Protein AF-0000000081334335 (afdb_homodimer)

Nearest PDB structures (foldseek):
  3uc2-assembly3_C  TM=9.493E-01  e=7.502E-14  Pseudomonas aeruginosa PAO1
  3uc2-assembly4_D  TM=9.494E-01  e=1.137E-12  Pseudomonas aeruginosa PAO1
  5grj-assembly1_A  TM=6.080E-01  e=8.405E-03  Homo sapiens
  1i8l-assembly1_A  TM=4.359E-01  e=8.705E-02  Homo sapiens
  5fuc-assembly2_C  TM=5.417E-01  e=2.824E+00  Homo sapiens

Solvent-accessible surface area (backbone atoms only — not comparable to full-atom values): 15995 Å² total; per-residue (Å²): 136,82,80,76,77,76,75,75,74,74,74,75,72,74,69,77,63,75,66,80,59,75,71,49,58,47,36,52,49,79,55,91,69,33,39,38,39,48,45,64,49,49,30,58,44,42,30,70,68,55,26,57,71,58,69,47,71,68,27,44,44,21,34,31,42,40,38,33,38,26,46,82,80,38,50,48,82,63,51,64,44,37,35,40,26,40,84,87,63,56,70,44,81,38,61,59,34,84,44,78,53,98,45,28,56,37,35,36,23,62,46,82,27,89,46,76,42,58,32,37,39,38,42,35,42,32,44,96,89,42,76,47,72,53,65,49,62,37,63,40,56,37,50,51,135,83,80,76,77,75,76,74,75,76,73,75,72,73,69,75,63,76,64,80,59,76,72,49,58,47,36,53,48,78,56,91,70,33,38,37,39,46,44,66,49,51,29,58,44,41,30,69,68,55,26,59,72,58,68,46,70,68,26,44,43,21,34,31,42,38,38,34,39,27,45,84,81,38,50,50,82,64,51,65,44,39,35,40,26,41,85,84,63,56,70,43,79,38,60,57,34,83,44,77,53,98,46,26,54,36,33,36,21,61,46,81,26,90,47,74,42,57,32,38,39,38,41,36,42,34,46,94,90,41,76,47,71,52,64,48,64,38,63,41,56,39,49,52

Radius of gyration: 23.29 Å; Cα contacts (8 Å, |Δi|>4): 616; chains: 2; bounding box: 90×88×40 Å

Organism: NCBI:txid2813360

Secondary structure (DSSP, 8-state):
------------------------TTSEEEETTEEEEEEEEEGGGS-HHHHHHHT---STTEEEEEEEEEETTEE---EEEEEEEETT--EEEE--EEEEETTEEEEEEEEE-SS-EEEEEEEEEEETTEEEEEEEEEEE----/------------------------TTSEEEETTEEEEEEEEEGGGS-HHHHHHHT---STTEEEEEEEEEETTEE---EEEEEEEETT--EEEE--EEEEETTEEEEEEEEE-SS-EEEEEEEEEEETTEEEEEEEEEEE----

Sequence (288 aa):
MSRLAIFLLTACLGANAMAADTIDANRKKDFGDITVHYNTFTSSFLPPETAQKVGVVRSKEKGLINVTVIKGVTPVAAQVTGTIKDLGGKSEILTFKQIEEKSGISYLAPYSVTQREYKTFTINVETGGKAHGFQFNQELFPANMSRLAIFLLTACLGANAMAADTIDANRKKDFGDITVHYNTFTSSFLPPETAQKVGVVRSKEKGLINVTVIKGVTPVAAQVTGTIKDLGGKSEILTFKQIEEKSGISYLAPYSVTQREYKTFTINVETGGKAHGFQFNQELFPAN

InterPro domains:
  IPR025218 Domain of unknown function DUF4426 [PF14467] (28-142)

Foldseek 3Di:
DPPPPPPPPPPPPPPVPVPQPDPDPQQWDDDVQKIKHKDKDAQLPDDPVVCVQQVHDRFLFKMKMKIWMDGPNATDDKDKWKWKAFPVGDIDTWDWDWDDDPGGIMIMTMDGHPAWGKMKMWMWIDDPRDIDIHMDIDTDGRPD/DPPPPPPPPPPPPPPVPVPQPDPDPQQWDDDVQKIKHKDKDAQLPDDPVVCVQQVHDRFLFKMKMKIWMDGPNATDDKDKWKWKAFPVGDIDTWDWDWDDDPGGIMIMTMDGHPAWGKMKMWMWIDDPNDIDIHMDIDTDGRPD

pLDDT: mean 85.25, std 20.3, range [33.31, 98.94]

Structure (mmCIF, N/CA/C/O backbone):
data_AF-0000000081334335-model_v1
#
loop_
_entity.id
_entity.type
_entity.pdbx_description
1 polymer 'DUF4426 domain-containing protein'
#
loop_
_atom_site.group_PDB
_atom_site.id
_atom_site.type_symbol
_atom_site.label_atom_id
_atom_site.label_alt_id
_atom_site.label_comp_id
_atom_site.label_asym_id
_atom_site.label_entity_id
_atom_site.label_seq_id
_atom_site.pdbx_PDB_ins_code
_atom_site.Cartn_x
_atom_site.Cartn_y
_atom_site.Cartn_z
_atom_site.occupancy
_atom_site.B_iso_or_equiv
_atom_site.auth_seq_id
_atom_site.auth_comp_id
_atom_site.auth_asym_id
_atom_site.auth_atom_id
_atom_site.pdbx_PDB_model_num
ATOM 1 N N . MET A 1 1 ? 14.719 69.375 -9.047 1 39.81 1 MET A N 1
ATOM 2 C CA . MET A 1 1 ? 13.883 68.25 -9.531 1 39.81 1 MET A CA 1
ATOM 3 C C . MET A 1 1 ? 14.391 66.938 -9.016 1 39.81 1 MET A C 1
ATOM 5 O O . MET A 1 1 ? 15.469 66.438 -9.406 1 39.81 1 MET A O 1
ATOM 9 N N . SER A 1 2 ? 14.312 66.688 -7.594 1 46.69 2 SER A N 1
ATOM 10 C CA . SER A 1 2 ? 14.703 65.562 -6.73 1 46.69 2 SER A CA 1
ATOM 11 C C . SER A 1 2 ? 14.055 64.25 -7.176 1 46.69 2 SER A C 1
ATOM 13 O O . SER A 1 2 ? 12.828 64.188 -7.289 1 46.69 2 SER A O 1
ATOM 15 N N . ARG A 1 3 ? 14.688 63.594 -8.18 1 50.22 3 ARG A N 1
ATOM 16 C CA . ARG A 1 3 ? 14.32 62.281 -8.68 1 50.22 3 ARG A CA 1
ATOM 17 C C . ARG A 1 3 ? 14.062 61.312 -7.527 1 50.22 3 ARG A C 1
ATOM 19 O O . ARG A 1 3 ? 14.961 61.031 -6.727 1 50.22 3 ARG A O 1
ATOM 26 N N . LEU A 1 4 ? 12.852 61.312 -6.895 1 49.06 4 LEU A N 1
ATOM 27 C CA . LEU A 1 4 ? 12.32 60.344 -5.934 1 49.06 4 LEU A CA 1
ATOM 28 C C . LEU A 1 4 ? 12.438 58.938 -6.473 1 49.06 4 LEU A C 1
ATOM 30 O O . LEU A 1 4 ? 11.844 58.594 -7.504 1 49.06 4 LEU A O 1
ATOM 34 N N . ALA A 1 5 ? 13.555 58.281 -6.324 1 49.91 5 ALA A N 1
ATOM 35 C CA . ALA A 1 5 ? 13.773 56.875 -6.629 1 49.91 5 ALA A CA 1
ATOM 36 C C . ALA A 1 5 ? 12.766 56 -5.891 1 49.91 5 ALA A C 1
ATOM 38 O O . ALA A 1 5 ? 12.703 56 -4.66 1 49.91 5 ALA A O 1
ATOM 39 N N . ILE A 1 6 ? 11.555 55.812 -6.406 1 45.25 6 ILE A N 1
ATOM 40 C CA . ILE A 1 6 ? 10.562 54.875 -5.93 1 45.25 6 ILE A CA 1
ATOM 41 C C . ILE A 1 6 ? 11.195 53.469 -5.828 1 45.25 6 ILE A C 1
ATOM 43 O O . ILE A 1 6 ? 11.641 52.906 -6.832 1 45.25 6 ILE A O 1
ATOM 47 N N . PHE A 1 7 ? 11.883 53.188 -4.734 1 43.78 7 PHE A N 1
ATOM 48 C CA . PHE A 1 7 ? 12.289 51.844 -4.383 1 43.78 7 PHE A CA 1
ATOM 49 C C . PHE A 1 7 ? 11.094 50.875 -4.406 1 43.78 7 PHE A C 1
ATOM 51 O O . PHE A 1 7 ? 10.195 51 -3.576 1 43.78 7 PHE A O 1
ATOM 58 N N . LEU A 1 8 ? 10.609 50.562 -5.633 1 38.91 8 LEU A N 1
ATOM 59 C CA . LEU A 1 8 ? 9.625 49.469 -5.758 1 38.91 8 LEU A CA 1
ATOM 60 C C . LEU A 1 8 ? 10.078 48.219 -5.008 1 38.91 8 LEU A C 1
ATOM 62 O O . LEU A 1 8 ? 11.07 47.625 -5.375 1 38.91 8 LEU A O 1
ATOM 66 N N . LEU A 1 9 ? 9.961 48.25 -3.656 1 41.81 9 LEU A N 1
ATOM 67 C CA . LEU A 1 9 ? 10.078 47.031 -2.859 1 41.81 9 LEU A CA 1
ATOM 68 C C . LEU A 1 9 ? 9.172 45.938 -3.406 1 41.81 9 LEU A C 1
ATOM 70 O O . LEU A 1 9 ? 7.945 46.031 -3.355 1 41.81 9 LEU A O 1
ATOM 74 N N . THR A 1 10 ? 9.531 45.281 -4.531 1 42.16 10 THR A N 1
ATOM 75 C CA . THR A 1 10 ? 8.875 44.062 -4.977 1 42.16 10 THR A CA 1
ATOM 76 C C . THR A 1 10 ? 8.742 43.062 -3.822 1 42.16 10 THR A C 1
ATOM 78 O O . THR A 1 10 ? 9.742 42.594 -3.293 1 42.16 10 THR A O 1
ATOM 81 N N . ALA A 1 11 ? 7.781 43.219 -2.932 1 38.38 11 ALA A N 1
ATOM 82 C CA . ALA A 1 11 ? 7.375 42.188 -1.976 1 38.38 11 ALA A CA 1
ATOM 83 C C . ALA A 1 11 ? 7.223 40.844 -2.66 1 38.38 11 ALA A C 1
ATOM 85 O O . ALA A 1 11 ? 6.348 40.656 -3.51 1 38.38 11 ALA A O 1
ATOM 86 N N . CYS A 1 12 ? 8.312 40.094 -3.029 1 39.56 12 CYS A N 1
ATOM 87 C CA . CYS A 1 12 ? 8.281 38.656 -3.346 1 39.56 12 CYS A CA 1
ATOM 88 C C . CYS A 1 12 ? 7.316 37.938 -2.428 1 39.56 12 CYS A C 1
ATOM 90 O O . CYS A 1 12 ? 7.594 37.75 -1.24 1 39.56 12 CYS A O 1
ATOM 92 N N . LEU A 1 13 ? 5.973 38.219 -2.469 1 36.53 13 LEU A N 1
ATOM 93 C CA . LEU A 1 13 ? 5.02 37.312 -1.833 1 36.53 13 LEU A CA 1
ATOM 94 C C . LEU A 1 13 ? 5.484 35.844 -1.946 1 36.53 13 LEU A C 1
ATOM 96 O O . LEU A 1 13 ? 5.598 35.312 -3.053 1 36.53 13 LEU A O 1
ATOM 100 N N . GLY A 1 14 ? 6.332 35.406 -1.107 1 34.97 14 GLY A N 1
ATOM 101 C CA . GLY A 1 14 ? 6.648 34 -0.89 1 34.97 14 GLY A CA 1
ATOM 102 C C . GLY A 1 14 ? 5.434 33.094 -0.986 1 34.97 14 GLY A C 1
ATOM 103 O O . GLY A 1 14 ? 4.633 33.031 -0.051 1 34.97 14 GLY A O 1
ATOM 104 N N . ALA A 1 15 ? 4.73 33.031 -2.129 1 37.19 15 ALA A N 1
ATOM 105 C CA . ALA A 1 15 ? 3.814 31.922 -2.266 1 37.19 15 ALA A CA 1
ATOM 106 C C . ALA A 1 15 ? 4.418 30.641 -1.679 1 37.19 15 ALA A C 1
ATOM 108 O O . ALA A 1 15 ? 5.477 30.188 -2.125 1 37.19 15 ALA A O 1
ATOM 109 N N . ASN A 1 16 ? 4.199 30.391 -0.464 1 33.31 16 ASN A N 1
ATOM 110 C CA . ASN A 1 16 ? 4.547 29.094 0.123 1 33.31 16 ASN A CA 1
ATOM 111 C C . ASN A 1 16 ? 4.289 27.953 -0.85 1 33.31 16 ASN A C 1
ATOM 113 O O . ASN A 1 16 ? 3.139 27.625 -1.139 1 33.31 16 ASN A O 1
ATOM 117 N N . ALA A 1 17 ? 4.918 27.953 -2.006 1 37.09 17 ALA A N 1
ATOM 118 C CA . ALA A 1 17 ? 4.934 26.719 -2.799 1 37.09 17 ALA A CA 1
ATOM 119 C C . ALA A 1 17 ? 4.895 25.484 -1.903 1 37.09 17 ALA A C 1
ATOM 121 O O . ALA A 1 17 ? 5.758 25.312 -1.041 1 37.09 17 ALA A O 1
ATOM 122 N N . MET A 1 18 ? 3.762 25.016 -1.521 1 36.47 18 MET A N 1
ATOM 123 C CA . MET A 1 18 ? 3.822 23.688 -0.915 1 36.47 18 MET A CA 1
ATOM 124 C C . MET A 1 18 ? 4.984 22.875 -1.487 1 36.47 18 MET A C 1
ATOM 126 O O . MET A 1 18 ? 5.039 22.625 -2.693 1 36.47 18 MET A O 1
ATOM 130 N N . ALA A 1 19 ? 6.172 23.125 -1.153 1 38.03 19 ALA A N 1
ATOM 131 C CA . ALA A 1 19 ? 7.32 22.312 -1.518 1 38.03 19 ALA A CA 1
ATOM 132 C C . ALA A 1 19 ? 6.898 20.859 -1.788 1 38.03 19 ALA A C 1
ATOM 134 O O . ALA A 1 19 ? 6.023 20.328 -1.104 1 38.03 19 ALA A O 1
ATOM 135 N N . ALA A 1 20 ? 6.82 20.422 -2.957 1 41.69 20 ALA A N 1
ATOM 136 C CA . ALA A 1 20 ? 6.688 18.984 -3.219 1 41.69 20 ALA A CA 1
ATOM 137 C C .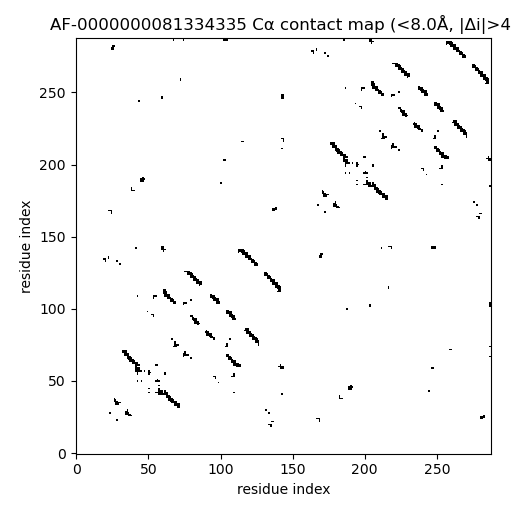 ALA A 1 20 ? 7.535 18.172 -2.246 1 41.69 20 ALA A C 1
ATOM 139 O O . ALA A 1 20 ? 8.758 18.312 -2.213 1 41.69 20 ALA A O 1
ATOM 140 N N . ASP A 1 21 ? 7.09 17.859 -1.069 1 48.16 21 ASP A N 1
ATOM 141 C CA . ASP A 1 21 ? 7.824 17.094 -0.058 1 48.16 21 ASP A CA 1
ATOM 142 C C . ASP A 1 21 ? 8.523 15.891 -0.675 1 48.16 21 ASP A C 1
ATOM 144 O O . ASP A 1 21 ? 8.062 15.336 -1.673 1 48.16 21 ASP A O 1
ATOM 148 N N . THR A 1 22 ? 9.766 15.844 -0.51 1 49.28 22 THR A N 1
ATOM 149 C CA . THR A 1 22 ? 10.531 14.648 -0.839 1 49.28 22 THR A CA 1
ATOM 150 C C . THR A 1 22 ? 9.711 13.391 -0.553 1 49.28 22 THR A C 1
ATOM 152 O O . THR A 1 22 ? 8.938 13.352 0.409 1 49.28 22 THR A O 1
ATOM 155 N N . ILE A 1 23 ? 9.32 12.727 -1.526 1 54.25 23 ILE A N 1
ATOM 156 C CA . ILE A 1 23 ? 8.547 11.5 -1.375 1 54.25 23 ILE A CA 1
ATOM 157 C C . ILE A 1 23 ? 9.141 10.656 -0.245 1 54.25 23 ILE A C 1
ATOM 159 O O . ILE A 1 23 ? 10.344 10.383 -0.23 1 54.25 23 ILE A O 1
ATOM 163 N N . ASP A 1 24 ? 8.438 10.547 0.891 1 68.31 24 ASP A N 1
ATOM 164 C CA . ASP A 1 24 ? 8.82 9.602 1.932 1 68.31 24 ASP A CA 1
ATOM 165 C C . ASP A 1 24 ? 8.656 8.164 1.452 1 68.31 24 ASP A C 1
ATOM 167 O O . ASP A 1 24 ? 7.547 7.734 1.125 1 68.31 24 ASP A O 1
ATOM 171 N N . ALA A 1 25 ? 9.641 7.516 1.317 1 75.69 25 ALA A N 1
ATOM 172 C CA . ALA A 1 25 ? 9.648 6.137 0.838 1 75.69 25 ALA A CA 1
ATOM 173 C C . ALA A 1 25 ? 8.859 5.227 1.773 1 75.69 25 ALA A C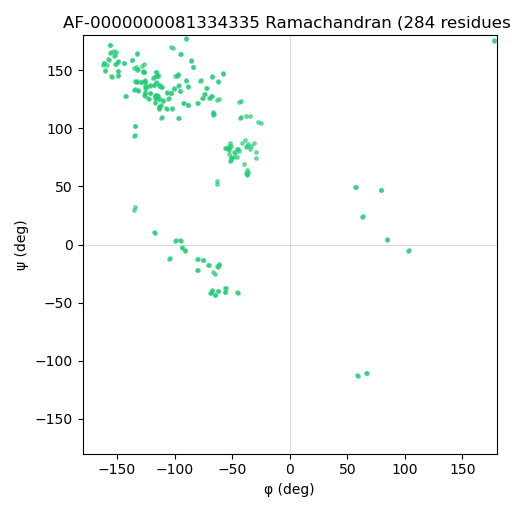 1
ATOM 175 O O . ALA A 1 25 ? 8.391 4.164 1.364 1 75.69 25 ALA A O 1
ATOM 176 N N . ASN A 1 26 ? 8.648 5.77 2.945 1 85.5 26 ASN A N 1
ATOM 177 C CA . ASN A 1 26 ? 7.973 4.938 3.939 1 85.5 26 ASN A CA 1
ATOM 178 C C . ASN A 1 26 ? 6.469 5.195 3.959 1 85.5 26 ASN A C 1
ATOM 180 O O . ASN A 1 26 ? 5.758 4.68 4.824 1 85.5 26 ASN A O 1
ATOM 184 N N . ARG A 1 27 ? 5.961 5.973 3.146 1 89.88 27 ARG A N 1
ATOM 185 C CA . ARG A 1 27 ? 4.539 6.25 2.994 1 89.88 27 ARG A CA 1
ATOM 186 C C . ARG A 1 27 ? 3.934 6.742 4.305 1 89.88 27 ARG A C 1
ATOM 188 O O . ARG A 1 27 ? 2.887 6.254 4.734 1 89.88 27 ARG A O 1
ATOM 195 N N . LYS A 1 28 ? 4.613 7.691 4.836 1 92.31 28 LYS A N 1
ATOM 196 C CA . LYS A 1 28 ? 4.133 8.367 6.039 1 92.31 28 LYS A CA 1
ATOM 197 C C . LYS A 1 28 ? 4.477 9.852 6.016 1 92.31 28 LYS A C 1
ATOM 199 O O . LYS A 1 28 ? 5.375 10.273 5.289 1 92.31 28 LYS A O 1
ATOM 204 N N . LYS A 1 29 ? 3.701 10.57 6.746 1 94.44 29 LYS A N 1
ATOM 205 C CA . LYS A 1 29 ? 3.963 11.977 7.016 1 94.44 29 LYS A CA 1
ATOM 206 C C . LYS A 1 29 ? 3.842 12.281 8.508 1 94.44 29 LYS A C 1
ATOM 208 O O . LYS A 1 29 ? 2.873 11.875 9.156 1 94.44 29 LYS A O 1
ATOM 213 N N . ASP A 1 30 ? 4.848 12.992 9.016 1 94.69 30 ASP A N 1
ATOM 214 C CA . ASP A 1 30 ? 4.832 13.398 10.422 1 94.69 30 ASP A CA 1
ATOM 215 C C . ASP A 1 30 ? 4.395 14.852 10.57 1 94.69 30 ASP A C 1
ATOM 217 O O . ASP A 1 30 ? 4.898 15.734 9.875 1 94.69 30 ASP A O 1
ATOM 221 N N . PHE A 1 31 ? 3.508 15.055 11.492 1 96.75 31 PHE A N 1
ATOM 222 C CA . PHE A 1 31 ? 3 16.375 11.859 1 96.75 31 PHE A CA 1
ATOM 223 C C . PHE A 1 31 ? 2.963 16.531 13.375 1 96.75 31 PHE A C 1
ATOM 225 O O . PHE A 1 31 ? 1.95 16.234 14.008 1 96.75 31 PHE A O 1
ATOM 232 N N . GLY A 1 32 ? 4.062 17.125 13.898 1 95.38 32 GLY A N 1
ATOM 233 C CA . GLY A 1 32 ? 4.094 17.203 15.352 1 95.38 32 GLY A CA 1
ATOM 234 C C . GLY A 1 32 ? 4.008 15.836 16.016 1 95.38 32 GLY A C 1
ATOM 235 O O . GLY A 1 32 ? 4.859 14.977 15.805 1 95.38 32 GLY A O 1
ATOM 236 N N . ASP A 1 33 ? 2.859 15.602 16.719 1 95.88 33 ASP A N 1
ATOM 237 C CA . ASP A 1 33 ? 2.748 14.375 17.5 1 95.88 33 ASP A CA 1
ATOM 238 C C . ASP A 1 33 ? 1.947 13.312 16.75 1 95.88 33 ASP A C 1
ATOM 240 O O . ASP A 1 33 ? 1.67 12.242 17.297 1 95.88 33 ASP A O 1
ATOM 244 N N . ILE A 1 34 ? 1.542 13.609 15.516 1 96.31 34 ILE A N 1
ATOM 245 C CA . ILE A 1 34 ? 0.8 12.594 14.781 1 96.31 34 ILE A CA 1
ATOM 246 C C . ILE A 1 34 ? 1.615 12.125 13.578 1 96.31 34 ILE A C 1
ATOM 248 O O . ILE A 1 34 ? 2.383 12.898 13.008 1 96.31 34 ILE A O 1
ATOM 252 N N . THR A 1 35 ? 1.475 10.914 13.32 1 95.25 35 THR A N 1
ATOM 253 C CA . THR A 1 35 ? 1.982 10.32 12.094 1 95.25 35 THR A CA 1
ATOM 254 C C . THR A 1 35 ? 0.834 9.828 11.211 1 95.25 35 THR A C 1
ATOM 256 O O . THR A 1 35 ? -0.067 9.141 11.688 1 95.25 35 THR A O 1
ATOM 259 N N . VAL A 1 36 ? 0.821 10.234 9.93 1 96.44 36 VAL A N 1
ATOM 260 C CA . VAL A 1 36 ? -0.166 9.781 8.961 1 96.44 36 VAL A CA 1
ATOM 261 C C . VAL A 1 36 ? 0.451 8.719 8.055 1 96.44 36 VAL A C 1
ATOM 263 O O . VAL A 1 36 ? 1.424 8.984 7.344 1 96.44 36 VAL A O 1
ATOM 266 N N . HIS A 1 37 ? -0.044 7.559 8.094 1 94.12 37 HIS A N 1
ATOM 267 C CA . HIS A 1 37 ? 0.342 6.484 7.188 1 94.12 37 HIS A CA 1
ATOM 268 C C . HIS A 1 37 ? -0.653 6.352 6.039 1 94.12 37 HIS A C 1
ATOM 270 O O . HIS A 1 37 ? -1.86 6.504 6.238 1 94.12 37 HIS A O 1
ATOM 276 N N . TYR A 1 38 ? -0.101 6 4.875 1 95 38 TYR A N 1
ATOM 277 C CA . TYR A 1 38 ? -0.979 5.852 3.717 1 95 38 TYR A CA 1
ATOM 278 C C . TYR A 1 38 ? -0.442 4.793 2.758 1 95 38 TYR A C 1
ATOM 280 O O . TYR A 1 38 ? 0.766 4.555 2.701 1 95 38 TYR A O 1
ATOM 288 N N . ASN A 1 39 ? -1.302 4.184 2.125 1 92.94 39 ASN A N 1
ATOM 289 C CA . ASN A 1 39 ? -0.951 3.213 1.096 1 92.94 39 ASN A CA 1
ATOM 290 C C . ASN A 1 39 ? -2.092 3.012 0.102 1 92.94 39 ASN A C 1
ATOM 292 O O . ASN A 1 39 ? -3.219 3.439 0.35 1 92.94 39 ASN A O 1
ATOM 296 N N . THR A 1 40 ? -1.721 2.531 -1.029 1 94.25 40 THR A N 1
ATOM 297 C CA . THR A 1 40 ? -2.744 2.188 -2.012 1 94.25 40 THR A CA 1
ATOM 298 C C . THR A 1 40 ? -2.738 0.688 -2.297 1 94.25 40 THR A C 1
ATOM 300 O O . THR A 1 40 ? -1.688 0.044 -2.238 1 94.25 40 THR A O 1
ATOM 303 N N . PHE A 1 41 ? -3.961 0.185 -2.604 1 91.94 41 PHE A N 1
ATOM 304 C CA . PHE A 1 41 ? -4.125 -1.196 -3.041 1 91.94 41 PHE A CA 1
ATOM 305 C C . PHE A 1 41 ? -5.398 -1.358 -3.859 1 91.94 41 PHE A C 1
ATOM 307 O O . PHE A 1 41 ? -6.172 -0.41 -4.008 1 91.94 41 PHE A O 1
ATOM 314 N N . THR A 1 42 ? -5.562 -2.521 -4.441 1 91 42 THR A N 1
ATOM 315 C CA . THR A 1 42 ? -6.742 -2.76 -5.266 1 91 42 THR A CA 1
ATOM 316 C C . THR A 1 42 ? -7.926 -3.191 -4.402 1 91 42 THR A C 1
ATOM 318 O O . THR A 1 42 ? -7.75 -3.879 -3.395 1 91 42 THR A O 1
ATOM 321 N N . SER A 1 43 ? -9.125 -2.912 -4.887 1 94.31 43 SER A N 1
ATOM 322 C CA . SER A 1 43 ? -10.32 -3.184 -4.102 1 94.31 43 SER A CA 1
ATOM 323 C C . SER A 1 43 ? -10.641 -4.676 -4.078 1 94.31 43 SER A C 1
ATOM 325 O O . SER A 1 43 ? -11.43 -5.133 -3.246 1 94.31 43 SER A O 1
ATOM 327 N N . SER A 1 44 ? -10 -5.387 -4.93 1 91 44 SER A N 1
ATOM 328 C CA . SER A 1 44 ? -10.227 -6.828 -4.965 1 91 44 SER A CA 1
ATOM 329 C C . SER A 1 44 ? -9.797 -7.484 -3.654 1 91 44 SER A C 1
ATOM 331 O O . SER A 1 44 ? -10.25 -8.586 -3.33 1 91 44 SER A O 1
ATOM 333 N N . PHE A 1 45 ? -8.992 -6.816 -2.887 1 90.5 45 PHE A N 1
ATOM 334 C CA . PHE A 1 45 ? -8.484 -7.371 -1.636 1 90.5 45 PHE A CA 1
ATOM 335 C C . PHE A 1 45 ? -9.406 -7.016 -0.474 1 90.5 45 PHE A C 1
ATOM 337 O O . PHE A 1 45 ? -9.234 -7.52 0.638 1 90.5 45 PHE A O 1
ATOM 344 N N . LEU A 1 46 ? -10.398 -6.234 -0.696 1 93.81 46 LEU A N 1
ATOM 345 C CA . LEU A 1 46 ? -11.289 -5.859 0.395 1 93.81 46 LEU A CA 1
ATOM 346 C C . LEU A 1 46 ? -12.266 -6.988 0.708 1 93.81 46 LEU A C 1
ATOM 348 O O . LEU A 1 46 ? -12.781 -7.641 -0.204 1 93.81 46 LEU A O 1
ATOM 352 N N . PRO A 1 47 ? -12.5 -7.145 1.991 1 93.12 47 PRO A N 1
ATOM 353 C CA . PRO A 1 47 ? -13.68 -7.965 2.285 1 93.12 47 PRO A CA 1
ATOM 354 C C . PRO A 1 47 ? -14.961 -7.41 1.659 1 93.12 47 PRO A C 1
ATOM 356 O O . PRO A 1 47 ? -15.141 -6.191 1.591 1 93.12 47 PRO A O 1
ATOM 359 N N . PRO A 1 48 ? -15.883 -8.297 1.27 1 93.94 48 PRO A N 1
ATOM 360 C CA . PRO A 1 48 ? -17.109 -7.836 0.635 1 93.94 48 PRO A CA 1
ATOM 361 C C . PRO A 1 48 ? -17.875 -6.824 1.492 1 93.94 48 PRO A C 1
ATOM 363 O O . PRO A 1 48 ? -18.391 -5.836 0.971 1 93.94 48 PRO A O 1
ATOM 366 N N . GLU A 1 49 ? -17.875 -7.012 2.715 1 94.38 49 GLU A N 1
ATOM 367 C CA . GLU A 1 49 ? -18.594 -6.113 3.609 1 94.38 49 GLU A CA 1
ATOM 368 C C . GLU A 1 49 ? -17.938 -4.727 3.633 1 94.38 49 GLU A C 1
ATOM 370 O O . GLU A 1 49 ? -18.641 -3.713 3.629 1 94.38 49 GLU A O 1
ATOM 375 N N . THR A 1 50 ? -16.688 -4.723 3.619 1 95 50 THR A N 1
ATOM 376 C CA . THR A 1 50 ? -15.977 -3.447 3.611 1 95 50 THR A CA 1
ATOM 377 C C . THR A 1 50 ? -16.172 -2.73 2.277 1 95 50 THR A C 1
ATOM 379 O O . THR A 1 50 ? -16.359 -1.511 2.244 1 95 50 THR A O 1
ATOM 382 N N . ALA A 1 51 ? -16.109 -3.496 1.167 1 96.88 51 ALA A N 1
ATOM 383 C CA . ALA A 1 51 ? -16.359 -2.92 -0.151 1 96.88 51 ALA A CA 1
ATOM 384 C C . ALA A 1 51 ? -17.734 -2.256 -0.203 1 96.88 51 ALA A C 1
ATOM 386 O O . ALA A 1 51 ? -17.891 -1.161 -0.753 1 96.88 51 ALA A O 1
ATOM 387 N N . GLN A 1 52 ? -18.641 -2.896 0.385 1 97.25 52 GLN A N 1
ATOM 388 C CA . GLN A 1 52 ? -20 -2.346 0.434 1 97.25 52 GLN A CA 1
ATOM 389 C C . GLN A 1 52 ? -20.031 -1.054 1.246 1 97.25 52 GLN A C 1
ATOM 391 O O . GLN A 1 52 ? -20.641 -0.065 0.824 1 97.25 52 GLN A O 1
ATOM 396 N N . LYS A 1 53 ? -19.375 -1.071 2.336 1 96.69 53 LYS A N 1
ATOM 397 C CA . LYS A 1 53 ? -19.359 0.11 3.195 1 96.69 53 LYS A CA 1
ATOM 398 C C . LYS A 1 53 ? -18.719 1.294 2.48 1 96.69 53 LYS A C 1
ATOM 400 O O . LYS A 1 53 ? -19.188 2.428 2.6 1 96.69 53 LYS A O 1
ATOM 405 N N . VAL A 1 54 ? -17.703 1.046 1.767 1 97.81 54 VAL A N 1
ATOM 406 C CA . VAL A 1 54 ? -16.922 2.078 1.092 1 97.81 54 VAL A CA 1
ATOM 407 C C . VAL A 1 54 ? -17.625 2.506 -0.191 1 97.81 54 VAL A C 1
ATOM 409 O O . VAL A 1 54 ? -17.391 3.602 -0.704 1 97.81 54 VAL A O 1
ATOM 412 N N . GLY A 1 55 ? -18.484 1.656 -0.701 1 97.81 55 GLY A N 1
ATOM 413 C CA . GLY A 1 55 ? -19.203 1.929 -1.942 1 97.81 55 GLY A CA 1
ATOM 414 C C . GLY A 1 55 ? -18.359 1.684 -3.178 1 97.81 55 GLY A C 1
ATOM 415 O O . GLY A 1 55 ? -18.328 2.504 -4.098 1 97.81 55 GLY A O 1
ATOM 416 N N . VAL A 1 56 ? -17.734 0.567 -3.152 1 97.94 56 VAL A N 1
ATOM 417 C CA . VAL A 1 56 ? -16.875 0.26 -4.289 1 97.94 56 VAL A CA 1
ATOM 418 C C . VAL A 1 56 ? -17.109 -1.177 -4.746 1 97.94 56 VAL A C 1
ATOM 420 O O . VAL A 1 56 ? -17.359 -2.066 -3.926 1 97.94 56 VAL A O 1
ATOM 423 N N . VAL A 1 57 ? -17.094 -1.314 -6.051 1 96.06 57 VAL A N 1
ATOM 424 C CA . VAL A 1 57 ? -17.062 -2.664 -6.605 1 96.06 57 VAL A CA 1
ATOM 425 C C . VAL A 1 57 ? -15.664 -3.254 -6.438 1 96.06 57 VAL A C 1
ATOM 427 O O . VAL A 1 57 ? -14.664 -2.582 -6.703 1 96.06 57 VAL A O 1
ATOM 430 N N . ARG A 1 58 ? -15.617 -4.492 -5.875 1 93.75 58 ARG A N 1
ATOM 431 C CA . ARG A 1 58 ? -14.336 -5.191 -5.797 1 93.75 58 ARG A CA 1
ATOM 432 C C . ARG A 1 58 ? -13.82 -5.551 -7.184 1 93.75 58 ARG A C 1
ATOM 434 O O . ARG A 1 58 ? -14.453 -6.324 -7.906 1 93.75 58 ARG A O 1
ATOM 441 N N . SER A 1 59 ? -12.727 -4.879 -7.543 1 92.25 59 SER A N 1
ATOM 442 C CA . SER A 1 59 ? -12.211 -5.043 -8.898 1 92.25 59 SER A CA 1
ATOM 443 C C . SER A 1 59 ? -10.75 -4.602 -9 1 92.25 59 SER A C 1
ATOM 445 O O . SER A 1 59 ? -10.305 -3.742 -8.234 1 92.25 59 SER A O 1
ATOM 447 N N . LYS A 1 60 ? -10.016 -5.109 -9.984 1 88.56 60 LYS A N 1
ATOM 448 C CA . LYS A 1 60 ? -8.641 -4.711 -10.258 1 88.56 60 LYS A CA 1
ATOM 449 C C . LYS A 1 60 ? -8.578 -3.299 -10.828 1 88.56 60 LYS A C 1
ATOM 451 O O . LYS A 1 60 ? -7.508 -2.684 -10.867 1 88.56 60 LYS A O 1
ATOM 456 N N . GLU A 1 61 ? -9.734 -2.828 -11.312 1 92.94 61 GLU A N 1
ATOM 457 C CA . GLU A 1 61 ? -9.766 -1.513 -11.945 1 92.94 61 GLU A CA 1
ATOM 458 C C . GLU A 1 61 ? -10.148 -0.426 -10.945 1 92.94 61 GLU A C 1
ATOM 460 O O . GLU A 1 61 ? -10.297 0.74 -11.312 1 92.94 61 GLU A O 1
ATOM 465 N N . LYS A 1 62 ? -10.414 -0.889 -9.773 1 95.12 62 LYS A N 1
ATOM 466 C CA . LYS A 1 62 ? -10.734 0.036 -8.688 1 95.12 62 LYS A CA 1
ATOM 467 C C . LYS A 1 62 ? -9.656 0.01 -7.605 1 95.12 62 LYS A C 1
ATOM 469 O O . LYS A 1 62 ? -9.438 -1.021 -6.965 1 95.12 62 LYS A O 1
ATOM 474 N N . GLY A 1 63 ? -9.047 1.146 -7.473 1 95.19 63 GLY A N 1
ATOM 475 C CA . GLY A 1 63 ? -8.07 1.302 -6.406 1 95.19 63 GLY A CA 1
ATOM 476 C C . GLY A 1 63 ? -8.656 1.909 -5.148 1 95.19 63 GLY A C 1
ATOM 477 O O . GLY A 1 63 ? -9.758 2.455 -5.168 1 95.19 63 GLY A O 1
ATOM 478 N N . LEU A 1 64 ? -7.934 1.771 -4.086 1 96.75 64 LEU A N 1
ATOM 479 C CA . LEU A 1 64 ? -8.219 2.385 -2.793 1 96.75 64 LEU A CA 1
ATOM 480 C C . LEU A 1 64 ? -6.988 3.109 -2.252 1 96.75 64 LEU A C 1
ATOM 482 O O . LEU A 1 64 ? -5.863 2.627 -2.4 1 96.75 64 LEU A O 1
ATOM 486 N N . ILE A 1 65 ? -7.238 4.23 -1.681 1 97.56 65 ILE A N 1
ATOM 487 C CA . ILE A 1 65 ? -6.25 4.824 -0.782 1 97.56 65 ILE A CA 1
ATOM 488 C C . ILE A 1 65 ? -6.676 4.605 0.667 1 97.56 65 ILE A C 1
ATOM 490 O O . ILE A 1 65 ? -7.848 4.781 1.01 1 97.56 65 ILE A O 1
ATOM 494 N N . ASN A 1 66 ? -5.73 4.121 1.437 1 95.56 66 ASN A N 1
ATOM 495 C CA . ASN A 1 66 ? -5.898 3.975 2.879 1 95.56 66 ASN A CA 1
ATOM 496 C C . ASN A 1 66 ? -5.09 5.02 3.646 1 95.56 66 ASN A C 1
ATOM 498 O O . ASN A 1 66 ? -3.906 5.219 3.371 1 95.56 66 ASN A O 1
ATOM 502 N N . VAL A 1 67 ? -5.789 5.66 4.594 1 97 67 VAL A N 1
ATOM 503 C CA . VAL A 1 67 ? -5.133 6.629 5.465 1 97 67 VAL A CA 1
ATOM 504 C C . VAL A 1 67 ? -5.398 6.27 6.926 1 97 67 VAL A C 1
ATOM 506 O O . VAL A 1 67 ? -6.539 5.988 7.305 1 97 67 VAL A O 1
ATOM 509 N N . THR A 1 68 ? -4.395 6.188 7.711 1 95.81 68 THR A N 1
ATOM 510 C CA . THR A 1 68 ? -4.477 5.977 9.156 1 95.81 68 THR A CA 1
ATOM 511 C C . THR A 1 68 ? -3.703 7.055 9.906 1 95.81 68 THR A C 1
ATOM 513 O O . THR A 1 68 ? -2.607 7.441 9.492 1 95.81 68 THR A O 1
ATOM 516 N N . VAL A 1 69 ? -4.258 7.5 11 1 96.5 69 VAL A N 1
ATOM 517 C CA . VAL A 1 69 ? -3.652 8.555 11.805 1 96.5 69 VAL A CA 1
ATOM 518 C C . VAL A 1 69 ? -3.287 8.008 13.188 1 96.5 69 VAL A C 1
ATOM 520 O O . VAL A 1 69 ? -4.137 7.457 13.883 1 96.5 69 VAL A O 1
ATOM 523 N N . ILE A 1 70 ? -2.053 8.211 13.539 1 94.38 70 ILE A N 1
ATOM 524 C CA . ILE A 1 70 ? -1.528 7.633 14.773 1 94.38 70 ILE A CA 1
ATOM 525 C C . ILE A 1 70 ? -0.922 8.734 15.633 1 94.38 70 ILE A C 1
ATOM 527 O O . ILE A 1 70 ? -0.204 9.602 15.133 1 94.38 70 ILE A O 1
ATOM 531 N N . LYS A 1 71 ? -1.188 8.766 16.875 1 94.5 71 LYS A N 1
ATOM 532 C CA . LYS A 1 71 ? -0.514 9.555 17.906 1 94.5 71 LYS A CA 1
ATOM 533 C C . LYS A 1 71 ? 0.271 8.656 18.859 1 94.5 71 LYS A C 1
ATOM 535 O O . LYS A 1 71 ? -0.316 7.941 19.672 1 94.5 71 LYS A O 1
ATOM 540 N N . GLY A 1 72 ? 1.575 8.781 18.719 1 90.38 72 GLY A N 1
ATOM 541 C CA . GLY A 1 72 ? 2.369 7.758 19.391 1 90.38 72 GLY A CA 1
ATOM 542 C C . GLY A 1 72 ? 2.174 6.375 18.797 1 90.38 72 GLY A C 1
ATOM 543 O O . GLY A 1 72 ? 2.535 6.133 17.641 1 90.38 72 GLY A O 1
ATOM 544 N N . VAL A 1 73 ? 1.514 5.492 19.578 1 85.75 73 VAL A N 1
ATOM 545 C CA . VAL A 1 73 ? 1.267 4.137 19.094 1 85.75 73 VAL A CA 1
ATOM 546 C C . VAL A 1 73 ? -0.238 3.891 19 1 85.75 73 VAL A C 1
ATOM 548 O O . VAL A 1 73 ? -0.676 2.752 18.828 1 85.75 73 VAL A O 1
ATOM 551 N N . THR A 1 74 ? -1.037 4.945 19.141 1 89.81 74 THR A N 1
ATOM 552 C CA . THR A 1 74 ? -2.486 4.816 19.25 1 89.81 74 THR A CA 1
ATOM 553 C C . THR A 1 74 ? -3.174 5.434 18.031 1 89.81 74 THR A C 1
ATOM 555 O O . THR A 1 74 ? -2.934 6.598 17.703 1 89.81 74 THR A O 1
ATOM 558 N N . PRO A 1 75 ? -4.008 4.609 17.391 1 91.81 75 PRO A N 1
ATOM 559 C CA . PRO A 1 75 ? -4.824 5.234 16.359 1 91.81 75 PRO A CA 1
ATOM 560 C C . PRO A 1 75 ? -5.766 6.309 16.906 1 91.81 75 PRO A C 1
ATOM 562 O O . PRO A 1 75 ? -6.32 6.145 18 1 91.81 75 PRO A O 1
ATOM 565 N N . VAL A 1 76 ? -5.898 7.414 16.156 1 93.88 76 VAL A N 1
ATOM 566 C CA . VAL A 1 76 ? -6.805 8.469 16.594 1 93.88 76 VAL A CA 1
ATOM 567 C C . VAL A 1 76 ? -7.785 8.805 15.477 1 93.88 76 VAL A C 1
ATOM 569 O O . VAL A 1 76 ? -7.449 8.688 14.289 1 93.88 76 VAL A O 1
ATOM 572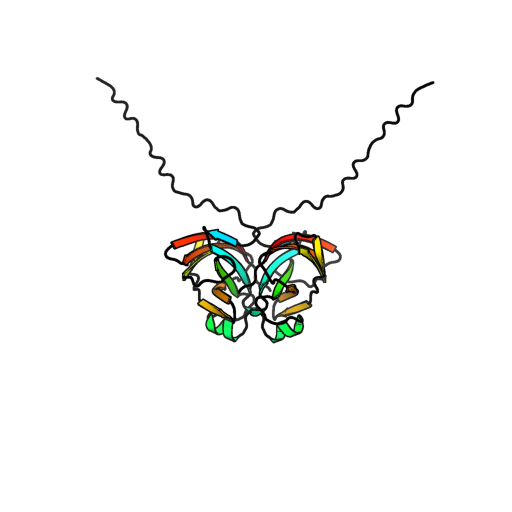 N N . ALA A 1 77 ? -8.992 9.203 15.875 1 95.75 77 ALA A N 1
ATOM 573 C CA . ALA A 1 77 ? -10 9.633 14.906 1 95.75 77 ALA A CA 1
ATOM 574 C C . ALA A 1 77 ? -9.594 10.938 14.234 1 95.75 77 ALA A C 1
ATOM 576 O O . ALA A 1 77 ? -9.008 11.82 14.875 1 95.75 77 ALA A O 1
ATOM 577 N N . ALA A 1 78 ? -9.922 11.047 12.977 1 98.06 78 ALA A N 1
ATOM 578 C CA . ALA A 1 78 ? -9.633 12.242 12.188 1 98.06 78 ALA A CA 1
ATOM 579 C C . ALA A 1 78 ? -10.695 12.445 11.109 1 98.06 78 ALA A C 1
ATOM 581 O O . ALA A 1 78 ? -11.469 11.539 10.805 1 98.06 78 ALA A O 1
ATOM 582 N N . GLN A 1 79 ? -10.758 13.703 10.711 1 98.69 79 GLN A N 1
ATOM 583 C CA . GLN A 1 79 ? -11.438 13.984 9.445 1 98.69 79 GLN A CA 1
ATOM 584 C C . GLN A 1 79 ? -10.453 13.977 8.281 1 98.69 79 GLN A C 1
ATOM 586 O O . GLN A 1 79 ? -9.477 14.734 8.281 1 98.69 79 GLN A O 1
ATOM 591 N N . VAL A 1 80 ? -10.719 13.109 7.301 1 98.88 80 VAL A N 1
ATOM 592 C CA . VAL A 1 80 ? -9.812 12.961 6.168 1 98.88 80 VAL A CA 1
ATOM 593 C C . VAL A 1 80 ? -10.531 13.367 4.879 1 98.88 80 VAL A C 1
ATOM 595 O O . VAL A 1 80 ? -11.641 12.914 4.609 1 98.88 80 VAL A O 1
ATOM 598 N N . THR A 1 81 ? -9.906 14.258 4.117 1 98.94 81 THR A N 1
ATOM 599 C CA . THR A 1 81 ? -10.375 14.672 2.803 1 98.94 81 THR A CA 1
ATOM 600 C C . THR A 1 81 ? -9.242 14.656 1.786 1 98.94 81 THR A C 1
ATOM 602 O O . THR A 1 81 ? -8.07 14.586 2.16 1 98.94 81 THR A O 1
ATOM 605 N N . GLY A 1 82 ? -9.656 14.703 0.499 1 98.88 82 GLY A N 1
ATOM 606 C CA . GLY A 1 82 ? -8.586 14.727 -0.487 1 98.88 82 GLY A CA 1
ATOM 607 C C . GLY A 1 82 ? -9.094 14.711 -1.917 1 98.88 82 GLY A C 1
ATOM 608 O O . GLY A 1 82 ? -10.305 14.656 -2.15 1 98.88 82 GLY A O 1
ATOM 609 N N . THR A 1 83 ? -8.102 14.836 -2.803 1 98.88 83 THR A N 1
ATOM 610 C CA . THR A 1 83 ? -8.336 14.742 -4.238 1 98.88 83 THR A CA 1
ATOM 611 C C . THR A 1 83 ? -7.258 13.906 -4.91 1 98.88 83 THR A C 1
ATOM 613 O O . THR A 1 83 ? -6.191 13.672 -4.332 1 98.88 83 THR A O 1
ATOM 616 N N . ILE A 1 84 ? -7.621 13.438 -6.043 1 98.69 84 ILE A N 1
ATOM 617 C CA . ILE A 1 84 ? -6.672 12.75 -6.91 1 98.69 84 ILE A CA 1
ATOM 618 C C . ILE A 1 84 ? -6.664 13.398 -8.289 1 98.69 84 ILE A C 1
ATOM 620 O O . ILE A 1 84 ? -7.723 13.656 -8.867 1 98.69 84 ILE A O 1
ATOM 624 N N . LYS A 1 85 ? -5.477 13.688 -8.766 1 98.38 85 LYS A N 1
ATOM 625 C CA . LYS A 1 85 ? -5.328 14.43 -10.016 1 98.38 85 LYS A CA 1
ATOM 626 C C . LYS A 1 85 ? -4.453 13.664 -11.008 1 98.38 85 LYS A C 1
ATOM 628 O O . LYS A 1 85 ? -3.426 13.094 -10.625 1 98.38 85 LYS A O 1
ATOM 633 N N . ASP A 1 86 ? -4.918 13.664 -12.234 1 97 86 ASP A N 1
ATOM 634 C CA . ASP A 1 86 ? -4.09 13.023 -13.25 1 97 86 ASP A CA 1
ATOM 635 C C . ASP A 1 86 ? -3.125 14.016 -13.883 1 97 86 ASP A C 1
ATOM 637 O O . ASP A 1 86 ? -3.123 15.203 -13.531 1 97 86 ASP A O 1
ATOM 641 N N . LEU A 1 87 ? -2.289 13.508 -14.797 1 95.19 87 LEU A N 1
ATOM 642 C CA . LEU A 1 87 ? -1.271 14.344 -15.422 1 95.19 87 LEU A CA 1
ATOM 643 C C . LEU A 1 87 ? -1.912 15.422 -16.297 1 95.19 87 LEU A C 1
ATOM 645 O O . LEU A 1 87 ? -1.329 16.5 -16.484 1 95.19 87 LEU A O 1
ATOM 649 N N . GLY A 1 88 ? -3.041 15.156 -16.703 1 95.88 88 GLY A N 1
ATOM 650 C CA . GLY A 1 88 ? -3.76 16.125 -17.531 1 95.88 88 GLY A CA 1
ATOM 651 C C . GLY A 1 88 ? -4.406 17.219 -16.719 1 95.88 88 GLY A C 1
ATOM 652 O O . GLY A 1 88 ? -4.926 18.188 -17.281 1 95.88 88 GLY A O 1
ATOM 653 N N . GLY A 1 89 ? -4.457 17.031 -15.5 1 96 89 GLY A N 1
ATOM 654 C CA . GLY A 1 89 ? -4.984 18.062 -14.633 1 96 89 GLY A CA 1
ATOM 655 C C . GLY A 1 89 ? -6.395 17.781 -14.148 1 96 89 GLY A C 1
ATOM 656 O O . GLY A 1 89 ? -6.938 18.531 -13.336 1 96 89 GLY A O 1
ATOM 657 N N . LYS A 1 90 ? -6.934 16.719 -14.656 1 97.12 90 LYS A N 1
ATOM 658 C CA . LYS A 1 90 ? -8.266 16.359 -14.18 1 97.12 90 LYS A CA 1
ATOM 659 C C . LYS A 1 90 ? -8.234 15.906 -12.727 1 97.12 90 LYS A C 1
ATOM 661 O O . LYS A 1 90 ? -7.469 15.008 -12.367 1 97.12 90 LYS A O 1
ATOM 666 N N . SER A 1 91 ? -9.109 16.547 -11.945 1 98.06 91 SER A N 1
ATOM 667 C CA . SER A 1 91 ? -9.156 16.266 -10.516 1 98.06 91 SER A CA 1
ATOM 668 C C . SER A 1 91 ? -10.492 15.656 -10.117 1 98.06 91 SER A C 1
ATOM 670 O O . SER A 1 91 ? -11.547 16.062 -10.609 1 98.06 91 SER A O 1
ATOM 672 N N . GLU A 1 92 ? -10.406 14.672 -9.234 1 98.38 92 GLU A N 1
ATOM 673 C CA . GLU A 1 92 ? -11.586 14.039 -8.648 1 98.38 92 GLU A CA 1
ATOM 674 C C . GLU A 1 92 ? -11.523 14.07 -7.121 1 98.38 92 GLU A C 1
ATOM 676 O O . GLU A 1 92 ? -10.445 13.906 -6.539 1 98.38 92 GLU A O 1
ATOM 681 N N . ILE A 1 93 ? -12.695 14.305 -6.559 1 98.75 93 ILE A N 1
ATOM 682 C CA . ILE A 1 93 ? -12.781 14.281 -5.102 1 98.75 93 ILE A CA 1
ATOM 683 C C . ILE A 1 93 ? -12.688 12.844 -4.602 1 98.75 93 ILE A C 1
ATOM 685 O O . ILE A 1 93 ? -13.297 11.938 -5.176 1 98.75 93 ILE A O 1
ATOM 689 N N . LEU A 1 94 ? -11.875 12.602 -3.559 1 98.88 94 LEU A N 1
ATOM 690 C CA . LEU A 1 94 ? -11.836 11.336 -2.846 1 98.88 94 LEU A CA 1
ATOM 691 C C . LEU A 1 94 ? -12.852 11.312 -1.709 1 98.88 94 LEU A C 1
ATOM 693 O O . LEU A 1 94 ? -12.781 12.141 -0.795 1 98.88 94 LEU A O 1
ATOM 697 N N . THR A 1 95 ? -13.773 10.391 -1.741 1 98.75 95 THR A N 1
ATOM 698 C CA . THR A 1 95 ? -14.773 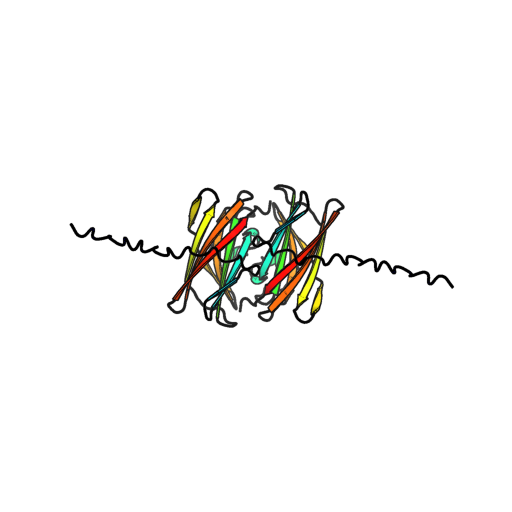10.258 -0.685 1 98.75 95 THR A CA 1
ATOM 699 C C . THR A 1 95 ? -14.352 9.195 0.325 1 98.75 95 THR A C 1
ATOM 701 O O . THR A 1 95 ? -14.492 7.996 0.067 1 98.75 95 THR A O 1
ATOM 704 N N . PHE A 1 96 ? -13.992 9.695 1.468 1 98.81 96 PHE A N 1
ATOM 705 C CA . PHE A 1 96 ? -13.453 8.781 2.471 1 98.81 96 PHE A CA 1
ATOM 706 C C . PHE A 1 96 ? -14.562 8.227 3.354 1 98.81 96 PHE A C 1
ATOM 708 O O . PHE A 1 96 ? -15.484 8.953 3.727 1 98.81 96 PHE A O 1
ATOM 715 N N . LYS A 1 97 ? -14.398 6.969 3.668 1 98.5 97 LYS A N 1
ATOM 716 C CA . LYS A 1 97 ? -15.203 6.312 4.699 1 98.5 97 LYS A CA 1
ATOM 717 C C . LYS A 1 97 ? -14.32 5.832 5.852 1 98.5 97 LYS A C 1
ATOM 719 O O . LYS A 1 97 ? -13.234 5.305 5.629 1 98.5 97 LYS A O 1
ATOM 724 N N . GLN A 1 98 ? -14.805 6.051 7.031 1 97.44 98 GLN A N 1
ATOM 725 C CA . GLN A 1 98 ? -14.125 5.539 8.219 1 97.44 98 GLN A CA 1
ATOM 726 C C . GLN A 1 98 ? -14.438 4.062 8.438 1 97.44 98 GLN A C 1
ATOM 728 O O . GLN A 1 98 ? -15.602 3.666 8.469 1 97.44 98 GLN A O 1
ATOM 733 N N . ILE A 1 99 ? -13.414 3.27 8.469 1 95.31 99 ILE A N 1
ATOM 734 C CA . ILE A 1 99 ? -13.531 1.842 8.75 1 95.31 99 ILE A CA 1
ATOM 735 C C . ILE A 1 99 ? -12.922 1.534 10.117 1 95.31 99 ILE A C 1
ATOM 737 O O . ILE A 1 99 ? -11.75 1.849 10.367 1 95.31 99 ILE A O 1
ATOM 741 N N . GLU A 1 100 ? -13.742 0.942 10.93 1 89.62 100 GLU A N 1
ATOM 742 C CA . GLU A 1 100 ? -13.258 0.537 12.25 1 89.62 100 GLU A CA 1
ATOM 743 C C . GLU A 1 100 ? -13.086 -0.978 12.328 1 89.62 100 GLU A C 1
ATOM 745 O O . GLU A 1 100 ? -14 -1.73 11.977 1 89.62 100 GLU A O 1
ATOM 750 N N . GLU A 1 101 ? -11.852 -1.274 12.531 1 76.88 101 GLU A N 1
ATOM 751 C CA . GLU A 1 101 ? -11.555 -2.664 12.852 1 76.88 101 GLU A CA 1
ATOM 752 C C . GLU A 1 101 ? -11.289 -2.84 14.344 1 76.88 101 GLU A C 1
ATOM 754 O O . GLU A 1 101 ? -11.359 -1.875 15.109 1 76.88 101 GLU A O 1
ATOM 759 N N . LYS A 1 102 ? -11.188 -3.979 14.883 1 69.94 102 LYS A N 1
ATOM 760 C CA . LYS A 1 102 ? -11.062 -4.219 16.312 1 69.94 102 LYS A CA 1
ATOM 761 C C . LYS A 1 102 ? -10.031 -3.277 16.938 1 69.94 102 LYS A C 1
ATOM 763 O O . LYS A 1 102 ? -10.266 -2.713 18.016 1 69.94 102 LYS A O 1
ATOM 768 N N . SER A 1 103 ? -8.938 -3.033 16.297 1 68 103 SER A N 1
ATOM 769 C CA . SER A 1 103 ? -7.953 -2.203 16.984 1 68 103 SER A CA 1
ATOM 770 C C . SER A 1 103 ? -7.383 -1.142 16.047 1 68 103 SER A C 1
ATOM 772 O O . SER A 1 103 ? -6.254 -0.681 16.234 1 68 103 SER A O 1
ATOM 774 N N . GLY A 1 104 ? -8.156 -0.756 15.156 1 84.38 104 GLY A N 1
ATOM 775 C CA . GLY A 1 104 ? -7.625 0.291 14.297 1 84.38 104 GLY A CA 1
ATOM 776 C C . GLY A 1 104 ? -8.703 1.084 13.586 1 84.38 104 GLY A C 1
ATOM 777 O O . GLY A 1 104 ? -9.875 0.686 13.578 1 84.38 104 GLY A O 1
ATOM 778 N N . ILE A 1 105 ? -8.32 2.361 13.227 1 93.56 105 ILE A N 1
ATOM 779 C CA . ILE A 1 105 ? -9.18 3.221 12.414 1 93.56 105 ILE A CA 1
ATOM 780 C C . ILE A 1 105 ? -8.484 3.527 11.086 1 93.56 105 ILE A C 1
ATOM 782 O O . ILE A 1 105 ? -7.324 3.93 11.062 1 93.56 105 ILE A O 1
ATOM 786 N N . SER A 1 106 ? -9.211 3.234 10.062 1 94.69 106 SER A N 1
ATOM 787 C CA . SER A 1 106 ? -8.711 3.574 8.727 1 94.69 106 SER A CA 1
ATOM 788 C C . SER A 1 106 ? -9.742 4.387 7.949 1 94.69 106 SER A C 1
ATOM 790 O O . SER A 1 106 ? -10.945 4.289 8.203 1 94.69 106 SER A O 1
ATOM 792 N N . TYR A 1 107 ? -9.297 5.219 7.129 1 97.75 107 TYR A N 1
ATOM 793 C CA . TYR A 1 107 ? -10.125 5.945 6.176 1 97.75 107 TYR A CA 1
ATOM 794 C C . TYR A 1 107 ? -9.836 5.5 4.75 1 97.75 107 TYR A C 1
ATOM 796 O O . TYR A 1 107 ? -8.711 5.656 4.262 1 97.75 107 TYR A O 1
ATOM 804 N N . LEU A 1 108 ? -10.859 4.992 4.105 1 98.38 108 LEU A N 1
ATOM 805 C CA . LEU A 1 108 ? -10.711 4.449 2.758 1 98.38 108 LEU A CA 1
ATOM 806 C C . LEU A 1 108 ? -11.477 5.297 1.745 1 98.38 108 LEU A C 1
ATOM 808 O O . LEU A 1 108 ? -12.594 5.738 2.018 1 98.38 108 LEU A O 1
ATOM 812 N N . ALA A 1 109 ? -10.867 5.566 0.604 1 98.81 109 ALA A N 1
ATOM 813 C CA . ALA A 1 109 ? -11.547 6.199 -0.524 1 98.81 109 ALA A CA 1
ATOM 814 C C . ALA A 1 109 ? -11.211 5.488 -1.833 1 98.81 109 ALA A C 1
ATOM 816 O O . ALA A 1 109 ? -10.047 5.184 -2.104 1 98.81 109 ALA A O 1
ATOM 817 N N . PRO A 1 110 ? -12.203 5.227 -2.621 1 98.5 110 PRO A N 1
ATOM 818 C CA . PRO A 1 110 ? -11.969 4.555 -3.902 1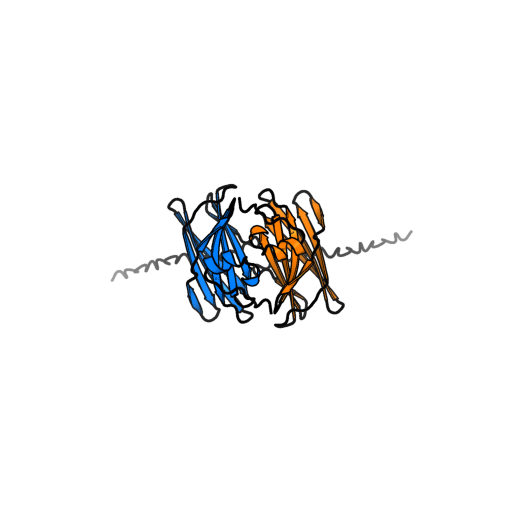 98.5 110 PRO A CA 1
ATOM 819 C C . PRO A 1 110 ? -11.609 5.531 -5.02 1 98.5 110 PRO A C 1
ATOM 821 O O . PRO A 1 110 ? -11.883 6.727 -4.914 1 98.5 110 PRO A O 1
ATOM 824 N N . TYR A 1 111 ? -10.977 4.996 -6.02 1 98.06 111 TYR A N 1
ATOM 825 C CA . TYR A 1 111 ? -10.719 5.676 -7.285 1 98.06 111 TYR A CA 1
ATOM 826 C C . TYR A 1 111 ? -10.617 4.672 -8.43 1 98.06 111 TYR A C 1
ATOM 828 O O . TYR A 1 111 ? -10.398 3.48 -8.203 1 98.06 111 TYR A O 1
ATOM 836 N N . SER A 1 112 ? -10.742 5.18 -9.648 1 96.38 112 SER A N 1
ATOM 837 C CA . SER A 1 112 ? -10.664 4.312 -10.82 1 96.38 112 SER A CA 1
ATOM 838 C C . SER A 1 112 ? -9.258 4.324 -11.414 1 96.38 112 SER A C 1
ATOM 840 O O . SER A 1 112 ? -8.609 5.371 -11.477 1 96.38 112 SER A O 1
ATOM 842 N N . VAL A 1 113 ? -8.836 3.178 -11.742 1 93.25 113 VAL A N 1
ATOM 843 C CA . VAL A 1 113 ? -7.574 3.027 -12.469 1 93.25 113 VAL A CA 1
ATOM 844 C C . VAL A 1 113 ? -7.762 2.053 -13.625 1 93.25 113 VAL A C 1
ATOM 846 O O . VAL A 1 113 ? -7.617 0.84 -13.461 1 93.25 113 VAL A O 1
ATOM 849 N N . THR A 1 114 ? -7.902 2.578 -14.859 1 91.56 114 THR A N 1
ATOM 850 C CA . THR A 1 114 ? -8.219 1.722 -16 1 91.56 114 THR A CA 1
ATOM 851 C C . THR A 1 114 ? -6.977 1.488 -16.859 1 91.56 114 THR A C 1
ATOM 853 O O . THR A 1 114 ? -6.973 0.613 -17.719 1 91.56 114 THR A O 1
ATOM 856 N N . GLN A 1 115 ? -5.973 2.238 -16.578 1 91.12 115 GLN A N 1
ATOM 857 C CA . GLN A 1 115 ? -4.68 2.074 -17.234 1 91.12 115 GLN A CA 1
ATOM 858 C C . GLN A 1 115 ? -3.543 2.543 -16.344 1 91.12 115 GLN A C 1
ATOM 860 O O . GLN A 1 115 ? -3.781 3.191 -15.312 1 91.12 115 GLN A O 1
ATOM 865 N N . ARG A 1 116 ? -2.381 2.15 -16.797 1 91.06 116 ARG A N 1
ATOM 866 C CA . ARG A 1 116 ? -1.2 2.629 -16.078 1 91.06 116 ARG A CA 1
ATOM 867 C C . ARG A 1 116 ? -1.089 4.148 -16.156 1 91.06 116 ARG A C 1
ATOM 869 O O . ARG A 1 116 ? -1.146 4.723 -17.25 1 91.06 116 ARG A O 1
ATOM 876 N N . GLU A 1 117 ? -1.011 4.801 -15.062 1 93.38 117 GLU A N 1
ATOM 877 C CA . GLU A 1 117 ? -0.923 6.258 -15.047 1 93.38 117 GLU A CA 1
ATOM 878 C C . GLU A 1 117 ? -0.362 6.766 -13.719 1 93.38 117 GLU A C 1
ATOM 880 O O . GLU A 1 117 ? -0.465 6.086 -12.695 1 93.38 117 GLU A O 1
ATOM 885 N N . TYR A 1 118 ? 0.304 7.906 -13.898 1 93.75 118 TYR A N 1
ATOM 886 C CA . TYR A 1 118 ? 0.7 8.617 -12.688 1 93.75 118 TYR A CA 1
ATOM 887 C C . TYR A 1 118 ? -0.4 9.57 -12.234 1 93.75 118 TYR A C 1
ATOM 889 O O . TYR A 1 118 ? -0.986 10.289 -13.047 1 93.75 118 TYR A O 1
ATOM 897 N N . LYS A 1 119 ? -0.649 9.547 -10.922 1 96.06 119 LYS A N 1
ATOM 898 C CA . LYS A 1 119 ? -1.586 10.5 -10.328 1 96.06 119 LYS A CA 1
ATOM 899 C C . LYS A 1 119 ? -1.01 11.125 -9.062 1 96.06 119 LYS A C 1
ATOM 901 O O . LYS A 1 119 ? -0.136 10.539 -8.422 1 96.06 119 LYS A O 1
ATOM 906 N N . THR A 1 120 ? -1.5 12.297 -8.844 1 96.31 120 THR A N 1
ATOM 907 C CA . THR A 1 120 ? -1.13 13 -7.621 1 96.31 120 THR A CA 1
ATOM 908 C C . THR A 1 120 ? -2.283 12.992 -6.621 1 96.31 120 THR A C 1
ATOM 910 O O . THR A 1 120 ? -3.391 13.438 -6.941 1 96.31 120 THR A O 1
ATOM 913 N N . PHE A 1 121 ? -1.998 12.523 -5.434 1 97.62 121 PHE A N 1
ATOM 914 C CA . PHE A 1 121 ? -2.949 12.586 -4.328 1 97.62 121 PHE A CA 1
ATOM 915 C C . PHE A 1 121 ? -2.689 13.812 -3.463 1 97.62 121 PHE A C 1
ATOM 917 O O . PHE A 1 121 ? -1.544 14.094 -3.104 1 97.62 121 PHE A O 1
ATOM 924 N N . THR A 1 122 ? -3.697 14.531 -3.164 1 98.38 122 THR A N 1
ATOM 925 C CA . THR A 1 122 ? -3.691 15.578 -2.15 1 98.38 122 THR A CA 1
ATOM 926 C C . THR A 1 122 ? -4.59 15.195 -0.976 1 98.38 122 THR A C 1
ATOM 928 O O . THR A 1 122 ? -5.797 15.016 -1.146 1 98.38 122 THR A O 1
ATOM 931 N N . ILE A 1 123 ? -3.986 15.086 0.185 1 98.62 123 ILE A N 1
ATOM 932 C CA . ILE A 1 123 ? -4.699 14.602 1.363 1 98.62 123 ILE A CA 1
ATOM 933 C C . ILE A 1 123 ? -4.66 15.664 2.461 1 98.62 123 ILE A C 1
ATOM 935 O O . ILE A 1 123 ? -3.621 16.281 2.695 1 98.62 123 ILE A O 1
ATOM 939 N N . ASN A 1 124 ? -5.785 15.836 3.092 1 98.75 124 ASN A N 1
ATOM 940 C CA . ASN A 1 124 ? -5.914 16.688 4.27 1 98.75 124 ASN A CA 1
ATOM 941 C C . ASN A 1 124 ? -6.434 15.906 5.473 1 98.75 124 ASN A C 1
ATOM 943 O O . ASN A 1 124 ? -7.438 15.195 5.371 1 98.75 124 ASN A O 1
ATOM 947 N N . VAL A 1 125 ? -5.734 16.078 6.57 1 98.75 125 VAL A N 1
ATOM 948 C CA . VAL A 1 125 ? -6.098 15.398 7.809 1 98.75 125 VAL A CA 1
ATOM 949 C C . VAL A 1 125 ? -6.332 16.422 8.914 1 98.75 125 VAL A C 1
ATOM 951 O O . VAL A 1 125 ? -5.465 17.266 9.18 1 98.75 125 VAL A O 1
ATOM 954 N N . GLU A 1 126 ? -7.488 16.328 9.508 1 98.69 126 GLU A N 1
ATOM 955 C CA . GLU A 1 126 ? -7.809 17.188 10.648 1 98.69 126 GLU A CA 1
ATOM 956 C C . GLU A 1 126 ? -8.039 16.375 11.914 1 98.69 126 GLU A C 1
ATOM 958 O O . GLU A 1 126 ? -8.891 15.484 11.938 1 98.69 126 GLU A O 1
ATOM 963 N N . THR A 1 127 ? -7.285 16.688 12.883 1 97.94 127 THR A N 1
ATOM 964 C CA . THR A 1 127 ? -7.43 16.062 14.188 1 97.94 127 THR A CA 1
ATOM 965 C C . THR A 1 127 ? -6.891 16.969 15.289 1 97.94 127 THR A C 1
ATOM 967 O O . THR A 1 127 ? -5.957 17.75 15.055 1 97.94 127 THR A O 1
ATOM 970 N N . GLY A 1 128 ? -7.504 16.984 16.484 1 95.25 128 GLY A N 1
ATOM 971 C CA . GLY A 1 128 ? -7.059 17.828 17.594 1 95.25 128 GLY A CA 1
ATOM 972 C C . GLY A 1 128 ? -7.145 19.312 17.297 1 95.25 128 GLY A C 1
ATOM 973 O O . GLY A 1 128 ? -6.328 20.094 17.781 1 95.25 128 GLY A O 1
ATOM 974 N N . GLY A 1 129 ? -7.926 19.625 16.453 1 96 129 GLY A N 1
ATOM 975 C CA . GLY A 1 129 ? -8.141 21.016 16.125 1 96 129 GLY A CA 1
ATOM 976 C C . GLY A 1 129 ? -7.137 21.562 15.125 1 96 129 GLY A C 1
ATOM 977 O O . GLY A 1 129 ? -7.137 22.75 14.812 1 96 129 GLY A O 1
ATOM 978 N N . LYS A 1 130 ? -6.297 20.75 14.633 1 97.44 130 LYS A N 1
ATOM 979 C CA . LYS A 1 130 ? -5.289 21.156 13.656 1 97.44 130 LYS A CA 1
ATOM 980 C C . LYS A 1 130 ? -5.48 20.422 12.328 1 97.44 130 LYS A C 1
ATOM 982 O O . LYS A 1 130 ? -5.848 19.25 12.305 1 97.44 130 LYS A O 1
ATOM 987 N N . ALA A 1 131 ? -5.207 21.141 11.266 1 98.06 131 ALA A N 1
ATOM 988 C CA . ALA A 1 131 ? -5.266 20.578 9.914 1 98.06 131 ALA A CA 1
ATOM 989 C C . ALA A 1 131 ? -3.869 20.484 9.305 1 98.06 131 ALA A C 1
ATOM 991 O O . ALA A 1 131 ? -3.059 21.391 9.438 1 98.06 131 ALA A O 1
ATOM 992 N N . HIS A 1 132 ? -3.65 19.344 8.703 1 97.81 132 HIS A N 1
ATOM 993 C CA . HIS A 1 132 ? -2.387 19.109 8.016 1 97.81 132 HIS A CA 1
ATOM 994 C C . HIS A 1 132 ? -2.619 18.516 6.621 1 97.81 132 HIS A C 1
ATOM 996 O O . HIS A 1 132 ? -3.512 17.688 6.434 1 97.81 132 HIS A O 1
ATOM 1002 N N . GLY A 1 133 ? -1.835 18.984 5.68 1 97.81 133 GLY A N 1
ATOM 1003 C CA . GLY A 1 133 ? -1.966 18.5 4.316 1 97.81 133 GLY A CA 1
ATOM 1004 C C . GLY A 1 133 ? -0.658 18 3.734 1 97.81 133 GLY A C 1
ATOM 1005 O O . GLY A 1 133 ? 0.419 18.406 4.164 1 97.81 133 GLY A O 1
ATOM 1006 N N . PHE A 1 134 ? -0.763 17.156 2.803 1 96.88 134 PHE A N 1
ATOM 1007 C CA . PHE A 1 134 ? 0.394 16.688 2.043 1 96.88 134 PHE A CA 1
ATOM 1008 C C . PHE A 1 134 ? -0.03 16.172 0.676 1 96.88 134 PHE A C 1
ATOM 1010 O O . PHE A 1 134 ? -1.217 15.938 0.435 1 96.88 134 PHE A O 1
ATOM 1017 N N . GLN A 1 135 ? 0.956 16.016 -0.195 1 96.06 135 GLN A N 1
ATOM 1018 C CA . GLN A 1 135 ? 0.759 15.461 -1.531 1 96.06 135 GLN A CA 1
ATOM 1019 C C . GLN A 1 135 ? 1.79 14.383 -1.837 1 96.06 135 GLN A C 1
ATOM 1021 O O . GLN A 1 135 ? 2.912 14.422 -1.33 1 96.06 135 GLN A O 1
ATOM 1026 N N . PHE A 1 136 ? 1.352 13.461 -2.676 1 93.75 136 PHE A N 1
ATOM 1027 C CA . PHE A 1 136 ? 2.301 12.492 -3.209 1 93.75 136 PHE A CA 1
ATOM 1028 C C . PHE A 1 136 ? 1.86 12.008 -4.586 1 93.75 136 PHE A C 1
ATOM 1030 O O . PHE A 1 136 ? 0.667 12.008 -4.898 1 93.75 136 PHE A O 1
ATOM 1037 N N . ASN A 1 137 ? 2.846 11.578 -5.297 1 91.75 137 ASN A N 1
ATOM 1038 C CA . ASN A 1 137 ? 2.6 10.938 -6.582 1 91.75 137 ASN A CA 1
ATOM 1039 C C . ASN A 1 137 ? 2.596 9.414 -6.461 1 91.75 137 ASN A C 1
ATOM 1041 O O . ASN A 1 137 ? 3.326 8.852 -5.645 1 91.75 137 ASN A O 1
ATOM 1045 N N . GLN A 1 138 ? 1.754 8.836 -7.301 1 92.31 138 GLN A N 1
ATOM 1046 C CA . GLN A 1 1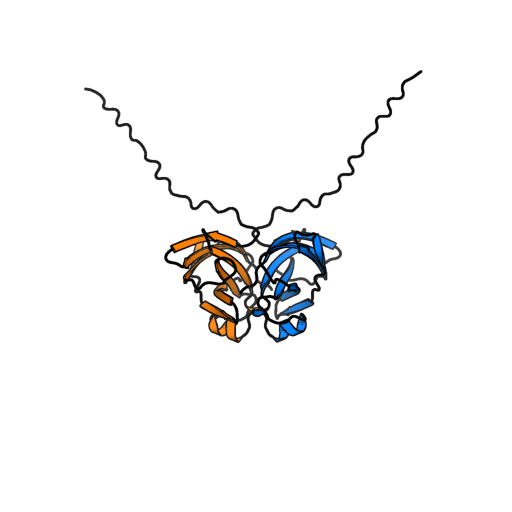38 ? 1.681 7.383 -7.34 1 92.31 138 GLN A CA 1
ATOM 1047 C C . GLN A 1 138 ? 1.462 6.887 -8.766 1 92.31 138 GLN A C 1
ATOM 1049 O O . GLN A 1 138 ? 0.571 7.367 -9.469 1 92.31 138 GLN A O 1
ATOM 1054 N N . GLU A 1 139 ? 2.336 5.977 -9.141 1 92.19 139 GLU A N 1
ATOM 1055 C CA . GLU A 1 139 ? 1.984 5.227 -10.344 1 92.19 139 GLU A CA 1
ATOM 1056 C C . GLU A 1 139 ? 0.907 4.184 -10.047 1 92.19 139 GLU A C 1
ATOM 1058 O O . GLU A 1 139 ? 1.054 3.375 -9.133 1 92.19 139 GLU A O 1
ATOM 1063 N N . LEU A 1 140 ? -0.15 4.266 -10.828 1 93.38 140 LEU A N 1
ATOM 1064 C CA . LEU A 1 140 ? -1.27 3.342 -10.672 1 93.38 140 LEU A CA 1
ATOM 1065 C C . LEU A 1 140 ? -1.426 2.461 -11.906 1 93.38 140 LEU A C 1
ATOM 1067 O O . LEU A 1 140 ? -1.181 2.908 -13.023 1 93.38 140 LEU A O 1
ATOM 1071 N N . PHE A 1 141 ? -1.812 1.262 -11.656 1 89.19 141 PHE A N 1
ATOM 1072 C CA . PHE A 1 141 ? -2.041 0.3 -12.727 1 89.19 141 PHE A CA 1
ATOM 1073 C C . PHE A 1 141 ? -3.133 -0.69 -12.344 1 89.19 141 PHE A C 1
ATOM 1075 O O . PHE A 1 141 ? -3.332 -0.974 -11.164 1 89.19 141 PHE A O 1
ATOM 1082 N N . PRO A 1 142 ? -3.873 -1.046 -13.422 1 85.44 142 PRO A N 1
ATOM 1083 C CA . PRO A 1 142 ? -4.824 -2.115 -13.109 1 85.44 142 PRO A CA 1
ATOM 1084 C C . PRO A 1 142 ? -4.141 -3.451 -12.836 1 85.44 142 PRO A C 1
ATOM 1086 O O . PRO A 1 142 ? -3.105 -3.754 -13.43 1 85.44 142 PRO A O 1
ATOM 1089 N N . ALA A 1 143 ? -4.438 -4.043 -11.68 1 64.75 143 ALA A N 1
ATOM 1090 C CA . ALA A 1 143 ? -3.867 -5.371 -11.469 1 64.75 143 ALA A CA 1
ATOM 1091 C C . ALA A 1 143 ? -4.398 -6.367 -12.492 1 64.75 143 ALA A C 1
ATOM 1093 O O . ALA A 1 143 ? -5.562 -6.777 -12.43 1 64.75 143 ALA A O 1
ATOM 1094 N N . ASN A 1 144 ? -4.32 -6.148 -13.906 1 53.09 144 ASN A N 1
ATOM 1095 C CA . ASN A 1 144 ? -4.914 -6.988 -14.938 1 53.09 144 ASN A CA 1
ATOM 1096 C C . ASN A 1 144 ? -4.387 -8.422 -14.867 1 53.09 144 ASN A C 1
ATOM 1098 O O . ASN A 1 144 ? -3.219 -8.641 -14.539 1 53.09 144 ASN A O 1
ATOM 1102 N N . MET B 1 1 ? 71.375 -6.477 -7.051 1 39.03 1 MET B N 1
ATOM 1103 C CA . MET B 1 1 ? 70.188 -7.047 -6.43 1 39.03 1 MET B CA 1
ATOM 1104 C C . MET B 1 1 ? 68.938 -6.168 -6.688 1 39.03 1 MET B C 1
ATOM 1106 O O . MET B 1 1 ? 68.938 -5.004 -6.281 1 39.03 1 MET B O 1
ATOM 1110 N N . SER B 1 2 ? 68.438 -6.188 -8.008 1 45.09 2 SER B N 1
ATOM 1111 C CA . SER B 1 2 ? 67.312 -5.477 -8.641 1 45.09 2 SER B CA 1
ATOM 1112 C C . SER B 1 2 ? 66 -5.68 -7.875 1 45.09 2 SER B C 1
ATOM 1114 O O . SER B 1 2 ? 65.625 -6.816 -7.637 1 45.09 2 SER B O 1
ATOM 1116 N N . ARG B 1 3 ? 65.812 -4.883 -6.816 1 46.38 3 ARG B N 1
ATOM 1117 C CA . ARG B 1 3 ? 64.562 -4.773 -6.039 1 46.38 3 ARG B CA 1
ATOM 1118 C C . ARG B 1 3 ? 63.375 -4.695 -6.945 1 46.38 3 ARG B C 1
ATOM 1120 O O . ARG B 1 3 ? 63.219 -3.762 -7.738 1 46.38 3 ARG B O 1
ATOM 1127 N N . LEU B 1 4 ? 62.844 -5.844 -7.504 1 42.97 4 LEU B N 1
ATOM 1128 C CA . LEU B 1 4 ? 61.594 -6.012 -8.219 1 42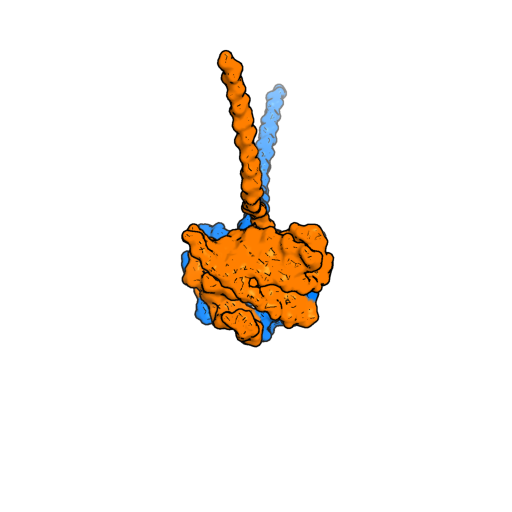.97 4 LEU B CA 1
ATOM 1129 C C . LEU B 1 4 ? 60.438 -5.469 -7.402 1 42.97 4 LEU B C 1
ATOM 1131 O O . LEU B 1 4 ? 60.156 -5.953 -6.301 1 42.97 4 LEU B O 1
ATOM 1135 N N . ALA B 1 5 ? 60.156 -4.203 -7.461 1 46.88 5 ALA B N 1
ATOM 1136 C CA . ALA B 1 5 ? 58.969 -3.553 -6.902 1 46.88 5 ALA B CA 1
ATOM 1137 C C . ALA B 1 5 ? 57.688 -4.234 -7.379 1 46.88 5 ALA B C 1
ATOM 1139 O O . ALA B 1 5 ? 57.406 -4.285 -8.578 1 46.88 5 ALA B O 1
ATOM 1140 N N . ILE B 1 6 ? 57.281 -5.371 -6.75 1 42.78 6 ILE B N 1
ATOM 1141 C CA . ILE B 1 6 ? 56 -6.027 -6.988 1 42.78 6 ILE B CA 1
ATOM 1142 C C . ILE B 1 6 ? 54.875 -5.016 -6.844 1 42.78 6 ILE B C 1
ATOM 1144 O O . ILE B 1 6 ? 54.688 -4.426 -5.777 1 42.78 6 ILE B O 1
ATOM 1148 N N . PHE B 1 7 ? 54.562 -4.32 -7.938 1 43.62 7 PHE B N 1
ATOM 1149 C CA . PHE B 1 7 ? 53.344 -3.547 -8.055 1 43.62 7 PHE B CA 1
ATOM 1150 C C . PHE B 1 7 ? 52.125 -4.398 -7.691 1 43.62 7 PHE B C 1
ATOM 1152 O O . PHE B 1 7 ? 51.781 -5.344 -8.406 1 43.62 7 PHE B O 1
ATOM 1159 N N . LEU B 1 8 ? 52 -4.66 -6.359 1 38.62 8 LEU B N 1
ATOM 1160 C CA . LEU B 1 8 ? 50.781 -5.285 -5.902 1 38.62 8 LEU B CA 1
ATOM 1161 C C . LEU B 1 8 ? 49.562 -4.504 -6.391 1 38.62 8 LEU B C 1
ATOM 1163 O O . LEU B 1 8 ? 49.344 -3.359 -5.984 1 38.62 8 LEU B O 1
ATOM 1167 N N . LEU B 1 9 ? 49.188 -4.68 -7.668 1 42.06 9 LEU B N 1
ATOM 1168 C CA . LEU B 1 9 ? 47.875 -4.246 -8.172 1 42.06 9 LEU B CA 1
ATOM 1169 C C . LEU B 1 9 ? 46.75 -4.758 -7.281 1 42.06 9 LEU B C 1
ATOM 1171 O O . LEU B 1 9 ? 46.531 -5.965 -7.207 1 42.06 9 LEU B O 1
ATOM 1175 N N . THR B 1 10 ? 46.594 -4.148 -6.105 1 40.62 10 THR B N 1
ATOM 1176 C CA . THR B 1 10 ? 45.406 -4.406 -5.312 1 40.62 10 THR B CA 1
ATOM 1177 C C . THR B 1 10 ? 44.125 -4.289 -6.176 1 40.62 10 THR B C 1
ATOM 1179 O O . THR B 1 10 ? 43.812 -3.209 -6.68 1 40.62 10 THR B O 1
ATOM 1182 N N . ALA B 1 11 ? 43.781 -5.277 -6.934 1 37.5 11 ALA B N 1
ATOM 1183 C CA . ALA B 1 11 ? 42.469 -5.402 -7.574 1 37.5 11 ALA B CA 1
ATOM 1184 C C . ALA B 1 11 ? 41.344 -5.082 -6.594 1 37.5 11 ALA B C 1
ATOM 1186 O O . ALA B 1 11 ? 41.156 -5.785 -5.598 1 37.5 11 ALA B O 1
ATOM 1187 N N . CYS B 1 12 ? 41 -3.812 -6.367 1 37.41 12 CYS B N 1
ATOM 1188 C CA . CYS B 1 12 ? 39.75 -3.412 -5.738 1 37.41 12 CYS B CA 1
ATOM 1189 C C . CYS B 1 12 ? 38.594 -4.273 -6.23 1 37.41 12 CYS B C 1
ATOM 1191 O O . CYS B 1 12 ? 38.219 -4.203 -7.398 1 37.41 12 CYS B O 1
ATOM 1193 N N . LEU B 1 13 ? 38.562 -5.562 -5.867 1 37.5 13 LEU B N 1
ATOM 1194 C CA . LEU B 1 13 ? 37.344 -6.324 -6.066 1 37.5 13 LEU B CA 1
ATOM 1195 C C . LEU B 1 13 ? 36.125 -5.457 -5.816 1 37.5 13 LEU B C 1
ATOM 1197 O O . LEU B 1 13 ? 35.906 -4.961 -4.707 1 37.5 13 LEU B O 1
ATOM 1201 N N . GLY B 1 14 ? 35.688 -4.77 -6.785 1 35.44 14 GLY B N 1
ATOM 1202 C CA . GLY B 1 14 ? 34.406 -4.078 -6.844 1 35.44 14 GLY B CA 1
ATOM 1203 C C . GLY B 1 14 ? 33.281 -4.863 -6.199 1 35.44 14 GLY B C 1
ATOM 1204 O O . GLY B 1 14 ? 32.781 -5.836 -6.773 1 35.44 14 GLY B O 1
ATOM 1205 N N . ALA B 1 15 ? 33.344 -5.16 -4.906 1 33.72 15 ALA B N 1
ATOM 1206 C CA . ALA B 1 15 ? 32.094 -5.602 -4.301 1 33.72 15 ALA B CA 1
ATOM 1207 C C . ALA B 1 15 ? 30.906 -4.762 -4.789 1 33.72 15 ALA B C 1
ATOM 1209 O O . ALA B 1 15 ? 30.906 -3.539 -4.633 1 33.72 15 ALA B O 1
ATOM 1210 N N . ASN B 1 16 ? 30.359 -5.168 -5.867 1 33.56 16 ASN B N 1
ATOM 1211 C CA . ASN B 1 16 ? 29.078 -4.578 -6.277 1 33.56 16 ASN B CA 1
ATOM 1212 C C . ASN B 1 16 ? 28.188 -4.273 -5.078 1 33.56 16 ASN B C 1
ATOM 1214 O O . ASN B 1 16 ? 27.672 -5.188 -4.441 1 33.56 16 ASN B O 1
ATOM 1218 N N . ALA B 1 17 ? 28.531 -3.436 -4.172 1 34.03 17 ALA B N 1
ATOM 1219 C CA . ALA B 1 17 ? 27.562 -2.898 -3.223 1 34.03 17 ALA B CA 1
ATOM 1220 C C . ALA B 1 17 ? 26.188 -2.73 -3.877 1 34.03 17 ALA B C 1
ATOM 1222 O O . ALA B 1 17 ? 26.062 -2.076 -4.914 1 34.03 17 ALA B O 1
ATOM 1223 N N . MET B 1 18 ? 25.375 -3.764 -3.926 1 33.34 18 MET B N 1
ATOM 1224 C CA . MET B 1 18 ? 24 -3.43 -4.285 1 33.34 18 MET B CA 1
ATOM 1225 C C . MET B 1 18 ? 23.641 -2.021 -3.824 1 33.34 18 MET B C 1
ATOM 1227 O O . MET B 1 18 ? 23.703 -1.721 -2.631 1 33.34 18 MET B O 1
ATOM 1231 N N . ALA B 1 19 ? 24.031 -1.005 -4.512 1 38.94 19 ALA B N 1
ATOM 1232 C CA . ALA B 1 19 ? 23.594 0.372 -4.285 1 38.94 19 ALA B CA 1
ATOM 1233 C C . ALA B 1 19 ? 22.203 0.415 -3.664 1 38.94 19 ALA B C 1
ATOM 1235 O O . ALA B 1 19 ? 21.359 -0.435 -3.957 1 38.94 19 ALA B O 1
ATOM 1236 N N . ALA B 1 20 ? 22.078 0.71 -2.428 1 40.62 20 ALA B N 1
ATOM 1237 C CA . ALA B 1 20 ? 20.75 1.037 -1.894 1 40.62 20 ALA B CA 1
ATOM 1238 C C . ALA B 1 20 ? 19.938 1.835 -2.904 1 40.62 20 ALA B C 1
ATOM 1240 O O . ALA B 1 20 ? 20.344 2.924 -3.318 1 40.62 20 ALA B O 1
ATOM 1241 N N . ASP B 1 21 ? 19.25 1.229 -3.846 1 46.75 21 ASP B N 1
ATOM 1242 C CA . ASP B 1 21 ? 18.453 1.895 -4.871 1 46.75 21 ASP B CA 1
ATOM 1243 C C . ASP B 1 21 ? 17.656 3.051 -4.277 1 46.75 21 ASP B C 1
ATOM 1245 O O . ASP B 1 21 ? 17.266 3.004 -3.107 1 46.75 21 ASP B O 1
ATOM 1249 N N . THR B 1 22 ? 17.828 4.145 -4.777 1 49.16 22 THR B N 1
ATOM 1250 C CA . THR B 1 22 ? 16.969 5.281 -4.449 1 49.16 22 THR B CA 1
ATOM 1251 C C . THR B 1 22 ? 15.516 4.844 -4.289 1 49.16 22 THR B C 1
ATOM 1253 O O . THR B 1 22 ? 15.062 3.928 -4.98 1 49.16 22 THR B O 1
ATOM 1256 N N . ILE B 1 23 ? 15.023 4.871 -3.143 1 53.94 23 ILE B N 1
ATOM 1257 C CA . ILE B 1 23 ? 13.648 4.48 -2.861 1 53.94 23 ILE B CA 1
ATOM 1258 C C . ILE B 1 23 ? 12.719 5.066 -3.92 1 53.94 23 ILE B C 1
ATOM 1260 O O . ILE B 1 23 ? 12.734 6.277 -4.168 1 53.94 23 ILE B O 1
ATOM 1264 N N . ASP B 1 24 ? 12.18 4.223 -4.809 1 68.12 24 ASP B N 1
ATOM 1265 C CA . ASP B 1 24 ? 11.125 4.664 -5.727 1 68.12 24 ASP B CA 1
ATOM 1266 C C . ASP B 1 24 ? 9.852 5.008 -4.969 1 68.12 24 ASP B C 1
ATOM 1268 O O . ASP B 1 24 ? 9.258 4.148 -4.309 1 68.12 24 ASP B O 1
ATOM 1272 N N . ALA B 1 25 ? 9.5 6.133 -4.965 1 76.25 25 ALA B N 1
ATOM 1273 C CA . ALA B 1 25 ? 8.32 6.621 -4.258 1 76.25 25 ALA B CA 1
ATOM 1274 C C . ALA B 1 25 ? 7.051 5.965 -4.793 1 76.25 25 ALA B C 1
ATOM 1276 O O . ALA B 1 25 ? 6.031 5.906 -4.098 1 76.25 25 ALA B O 1
ATOM 1277 N N . ASN B 1 26 ? 7.215 5.398 -5.98 1 85.56 26 ASN B N 1
ATOM 1278 C CA . ASN B 1 26 ? 6.035 4.82 -6.613 1 85.56 26 ASN B CA 1
ATOM 1279 C C . ASN B 1 26 ? 5.914 3.328 -6.32 1 85.56 26 ASN B C 1
ATOM 1281 O O . ASN B 1 26 ? 5.055 2.648 -6.879 1 85.56 26 ASN B O 1
ATOM 1285 N N . ARG B 1 27 ? 6.734 2.781 -5.582 1 89.62 27 ARG B N 1
ATOM 1286 C CA . ARG B 1 27 ? 6.691 1.389 -5.145 1 89.62 27 ARG B CA 1
ATOM 1287 C C . ARG B 1 27 ? 6.691 0.441 -6.34 1 89.62 27 ARG B C 1
ATOM 1289 O O . ARG B 1 27 ? 5.875 -0.48 -6.41 1 89.62 27 ARG B O 1
ATOM 1296 N N . LYS B 1 28 ? 7.621 0.717 -7.176 1 92.12 28 LYS B N 1
ATOM 1297 C CA . LYS B 1 28 ? 7.848 -0.152 -8.328 1 92.12 28 LYS B CA 1
ATOM 1298 C C . LYS B 1 28 ? 9.336 -0.25 -8.656 1 92.12 28 LYS B C 1
ATOM 1300 O O . LYS B 1 28 ? 10.125 0.612 -8.266 1 92.12 28 LYS B O 1
ATOM 1305 N N . LYS B 1 29 ? 9.648 -1.316 -9.305 1 94.31 29 LYS B N 1
ATOM 1306 C CA . LYS B 1 29 ? 10.969 -1.526 -9.883 1 94.31 29 LYS B CA 1
ATOM 1307 C C . LYS B 1 29 ? 10.867 -2.006 -11.328 1 94.31 29 LYS B C 1
ATOM 1309 O O . LYS B 1 29 ? 10.102 -2.918 -11.633 1 94.31 29 LYS B O 1
ATOM 1314 N N . ASP B 1 30 ? 11.672 -1.345 -12.172 1 94.75 30 ASP B N 1
ATOM 1315 C CA . ASP B 1 30 ? 11.711 -1.734 -13.578 1 94.75 30 ASP B CA 1
ATOM 1316 C C . ASP B 1 30 ? 12.938 -2.592 -13.875 1 94.75 30 ASP B C 1
ATOM 1318 O O . ASP B 1 30 ? 14.055 -2.244 -13.492 1 94.75 30 ASP B O 1
ATOM 1322 N N . PHE B 1 31 ? 12.695 -3.648 -14.594 1 96.69 31 PHE B N 1
ATOM 1323 C CA . PHE B 1 31 ? 13.727 -4.57 -15.062 1 96.69 31 PHE B CA 1
ATOM 1324 C C . PHE B 1 31 ? 13.508 -4.93 -16.531 1 96.69 31 PHE B C 1
ATOM 1326 O O . PHE B 1 31 ? 12.828 -5.91 -16.844 1 96.69 31 PHE B O 1
ATOM 1333 N N . GLY B 1 32 ? 14.195 -4.152 -17.406 1 95.31 32 GLY B N 1
ATOM 1334 C CA . GLY B 1 32 ? 13.922 -4.41 -18.812 1 95.31 32 GLY B CA 1
ATOM 1335 C C . GLY B 1 32 ? 12.461 -4.223 -19.188 1 95.31 32 GLY B C 1
ATOM 1336 O O . GLY B 1 32 ? 11.906 -3.139 -19 1 95.31 32 GLY B O 1
ATOM 1337 N N . ASP B 1 33 ? 11.781 -5.352 -19.547 1 95.94 33 ASP B N 1
ATOM 1338 C CA . ASP B 1 33 ? 10.414 -5.25 -20.031 1 95.94 33 ASP B CA 1
ATOM 1339 C C . ASP B 1 33 ? 9.406 -5.562 -18.922 1 95.94 33 ASP B C 1
ATOM 1341 O O . ASP B 1 33 ? 8.203 -5.613 -19.172 1 95.94 33 ASP B O 1
ATOM 1345 N N . ILE B 1 34 ? 9.906 -5.793 -17.688 1 96.38 34 ILE B N 1
ATOM 1346 C CA . ILE B 1 34 ? 8.945 -6.07 -16.625 1 96.38 34 ILE B CA 1
ATOM 1347 C C . ILE B 1 34 ? 8.984 -4.949 -15.594 1 96.38 34 ILE B C 1
ATOM 1349 O O . ILE B 1 34 ? 10.031 -4.344 -15.367 1 96.38 34 ILE B O 1
ATOM 1353 N N . THR B 1 35 ? 7.879 -4.715 -15.102 1 95.19 35 THR B N 1
ATOM 1354 C CA . THR B 1 35 ? 7.73 -3.838 -13.945 1 95.19 35 THR B CA 1
ATOM 1355 C C . THR B 1 35 ? 7.211 -4.617 -12.742 1 95.19 35 THR B C 1
ATOM 1357 O O . THR B 1 35 ? 6.227 -5.352 -12.852 1 95.19 35 THR B O 1
ATOM 1360 N N . VAL B 1 36 ? 7.891 -4.504 -11.594 1 96.38 36 VAL B N 1
ATOM 1361 C CA . VAL B 1 36 ? 7.465 -5.125 -10.344 1 96.38 36 VAL B CA 1
ATOM 1362 C C . VAL B 1 36 ? 6.824 -4.078 -9.438 1 96.38 36 VAL B C 1
ATOM 1364 O O . VAL B 1 36 ? 7.477 -3.105 -9.047 1 96.38 36 VAL B O 1
ATOM 1367 N N . HIS B 1 37 ? 5.609 -4.23 -9.133 1 94 37 HIS B N 1
ATOM 1368 C CA . HIS B 1 37 ? 4.906 -3.398 -8.164 1 94 37 HIS B CA 1
ATOM 1369 C C . HIS B 1 37 ? 4.816 -4.09 -6.809 1 94 37 HIS B C 1
ATOM 1371 O O . HIS B 1 37 ? 4.621 -5.305 -6.738 1 94 37 HIS B O 1
ATOM 1377 N N . TYR B 1 38 ? 4.902 -3.27 -5.777 1 94.94 38 TYR B N 1
ATOM 1378 C CA . TYR B 1 38 ? 4.832 -3.84 -4.438 1 94.94 38 TYR B CA 1
ATOM 1379 C C . TYR B 1 38 ? 4.199 -2.859 -3.459 1 94.94 38 TYR B C 1
ATOM 1381 O O . TYR B 1 38 ? 4.273 -1.644 -3.65 1 94.94 38 TYR B O 1
ATOM 1389 N N . ASN B 1 39 ? 3.572 -3.371 -2.527 1 92.81 39 ASN B N 1
ATOM 1390 C CA . ASN B 1 39 ? 2.992 -2.574 -1.451 1 92.81 39 ASN B CA 1
ATOM 1391 C C . ASN B 1 39 ? 2.768 -3.408 -0.193 1 92.81 39 ASN B C 1
ATOM 1393 O O . ASN B 1 39 ? 2.832 -4.637 -0.239 1 92.81 39 ASN B O 1
ATOM 1397 N N . THR B 1 40 ? 2.668 -2.719 0.88 1 94.06 40 THR B N 1
ATOM 1398 C CA . THR B 1 40 ? 2.336 -3.402 2.125 1 94.06 40 THR B CA 1
ATOM 1399 C C . THR B 1 40 ? 0.991 -2.922 2.664 1 94.06 40 THR B C 1
ATOM 1401 O O . THR B 1 40 ? 0.62 -1.762 2.475 1 94.06 40 THR B O 1
ATOM 1404 N N . PHE B 1 41 ? 0.294 -3.863 3.34 1 92.06 41 PHE B N 1
ATOM 1405 C CA . PHE B 1 41 ? -0.94 -3.545 4.051 1 92.06 41 PHE B CA 1
ATOM 1406 C C . PHE B 1 41 ? -1.199 -4.551 5.164 1 92.06 41 PHE B C 1
ATOM 1408 O O . PHE B 1 41 ? -0.46 -5.523 5.312 1 92.06 41 PHE B O 1
ATOM 1415 N N . THR B 1 42 ? -2.189 -4.258 5.98 1 90.94 42 THR B N 1
ATOM 1416 C CA . THR B 1 42 ? -2.496 -5.145 7.098 1 90.94 42 THR B CA 1
ATOM 1417 C C . THR B 1 42 ? -3.391 -6.293 6.645 1 90.94 42 THR B C 1
ATOM 1419 O O . THR B 1 42 ? -4.242 -6.117 5.766 1 90.94 42 THR B O 1
ATOM 1422 N N . SER B 1 43 ? -3.295 -7.414 7.348 1 94.31 43 SER B N 1
ATOM 1423 C CA . SER B 1 43 ? -4.023 -8.609 6.938 1 94.31 43 SER B CA 1
ATOM 1424 C C . SER B 1 43 ? -5.508 -8.492 7.266 1 94.31 43 SER B C 1
ATOM 1426 O O . SER B 1 43 ? -6.328 -9.25 6.75 1 94.31 43 SER B O 1
ATOM 1428 N N . SER B 1 44 ? -5.82 -7.539 8.062 1 91.06 44 SER B N 1
ATOM 1429 C CA . SER B 1 44 ? -7.223 -7.34 8.414 1 91.06 44 SER B CA 1
ATOM 1430 C C . SER B 1 44 ? -8.062 -6.996 7.188 1 91.06 44 SER B C 1
ATOM 1432 O O . SER B 1 44 ? -9.281 -7.172 7.191 1 91.06 44 SER B O 1
ATOM 1434 N N . PHE B 1 45 ? -7.434 -6.562 6.141 1 90.5 45 PHE B N 1
ATOM 1435 C CA . PHE B 1 45 ? -8.141 -6.156 4.93 1 90.5 45 PHE B CA 1
ATOM 1436 C C . PHE B 1 45 ? -8.297 -7.336 3.979 1 90.5 45 PHE B C 1
ATOM 1438 O O . PHE B 1 45 ? -9 -7.234 2.969 1 90.5 45 PHE B O 1
ATOM 1445 N N . LEU B 1 46 ? -7.738 -8.445 4.27 1 93.75 46 LEU B N 1
ATOM 1446 C CA . LEU B 1 46 ? -7.852 -9.594 3.373 1 93.75 46 LEU B CA 1
ATOM 1447 C C . LEU B 1 46 ? -9.219 -10.25 3.506 1 93.75 46 LEU B C 1
ATOM 1449 O O . LEU B 1 46 ? -9.742 -10.383 4.613 1 93.75 46 LEU B O 1
ATOM 1453 N N . PRO B 1 47 ? -9.727 -10.664 2.367 1 93.12 47 PRO B N 1
ATOM 1454 C CA . PRO B 1 47 ? -10.852 -11.594 2.512 1 93.12 47 PRO B CA 1
ATOM 1455 C C . PRO B 1 47 ? -10.484 -12.836 3.311 1 93.12 47 PRO B C 1
ATOM 1457 O O . PRO B 1 47 ? -9.367 -13.344 3.193 1 93.12 47 PRO B O 1
ATOM 1460 N N . PRO B 1 48 ? -11.445 -13.383 4.074 1 93.88 48 PRO B N 1
ATOM 1461 C CA . PRO B 1 48 ? -11.148 -14.562 4.891 1 93.88 48 PRO B CA 1
ATOM 1462 C C . PRO B 1 48 ? -10.578 -15.719 4.074 1 93.88 48 PRO B C 1
ATOM 1464 O O . PRO B 1 48 ? -9.641 -16.391 4.512 1 93.88 48 PRO B O 1
ATOM 1467 N N . GLU B 1 49 ? -11.055 -15.883 2.92 1 94.38 49 GLU B N 1
ATOM 1468 C CA . GLU B 1 49 ? -10.594 -16.984 2.076 1 94.38 49 GLU B CA 1
ATOM 1469 C C . GLU B 1 49 ? -9.141 -16.766 1.651 1 94.38 49 GLU B C 1
ATOM 1471 O O . GLU B 1 49 ? -8.352 -17.719 1.644 1 94.38 49 GLU B O 1
ATOM 1476 N N . THR B 1 50 ? -8.828 -15.578 1.356 1 95 50 THR B N 1
ATOM 1477 C CA . THR B 1 50 ? -7.453 -15.273 0.966 1 95 50 THR B CA 1
ATOM 1478 C C . THR B 1 50 ? -6.508 -15.422 2.154 1 95 50 THR B C 1
ATOM 1480 O O . THR B 1 50 ? -5.395 -15.93 2.01 1 95 50 THR B O 1
ATOM 1483 N N . ALA B 1 51 ? -6.953 -14.945 3.342 1 96.88 51 ALA B N 1
ATOM 1484 C CA . ALA B 1 51 ? -6.156 -15.109 4.555 1 96.88 51 ALA B CA 1
ATOM 1485 C C . ALA B 1 51 ? -5.844 -16.578 4.812 1 96.88 51 ALA B C 1
ATOM 1487 O O . ALA B 1 51 ? -4.719 -16.922 5.176 1 96.88 51 ALA B O 1
ATOM 1488 N N . GLN B 1 52 ? -6.809 -17.375 4.59 1 97.25 52 GLN B N 1
ATOM 1489 C CA . GLN B 1 52 ? -6.617 -18.797 4.766 1 97.25 52 GLN B CA 1
ATOM 1490 C C . GLN B 1 52 ? -5.605 -19.344 3.766 1 97.25 52 GLN B C 1
ATOM 1492 O O . GLN B 1 52 ? -4.715 -20.125 4.133 1 97.25 52 GLN B O 1
ATOM 1497 N N . LYS B 1 53 ? -5.723 -18.922 2.566 1 96.75 53 LYS B N 1
ATOM 1498 C CA . LYS B 1 53 ? -4.812 -19.391 1.526 1 96.75 53 LYS B CA 1
ATOM 1499 C C . LYS B 1 53 ? -3.371 -18.984 1.839 1 96.75 53 LYS B C 1
ATOM 1501 O O . LYS B 1 53 ? -2.443 -19.766 1.627 1 96.75 53 LYS B O 1
ATOM 1506 N N . VAL B 1 54 ? -3.188 -17.828 2.324 1 97.81 54 VAL B N 1
ATOM 1507 C CA . VAL B 1 54 ? -1.87 -17.266 2.592 1 97.81 54 VAL B CA 1
ATOM 1508 C C . VAL B 1 54 ? -1.33 -17.812 3.912 1 97.81 54 VAL B C 1
ATOM 1510 O O . VAL B 1 54 ? -0.12 -17.797 4.148 1 97.81 54 VAL B O 1
ATOM 1513 N N . GLY B 1 55 ? -2.225 -18.281 4.777 1 97.88 55 GLY B N 1
ATOM 1514 C CA . GLY B 1 55 ? -1.839 -18.797 6.082 1 97.88 55 GLY B CA 1
ATOM 1515 C C . GLY B 1 55 ? -1.571 -17.703 7.098 1 97.88 55 GLY B C 1
ATOM 1516 O O . GLY B 1 55 ? -0.573 -17.75 7.816 1 97.88 55 GLY B O 1
ATOM 1517 N N . VAL B 1 56 ? -2.48 -16.828 7.109 1 98 56 VAL B N 1
ATOM 1518 C CA . VAL B 1 56 ? -2.291 -15.711 8.039 1 98 56 VAL B CA 1
ATOM 1519 C C . VAL B 1 56 ? -3.59 -15.453 8.797 1 98 56 VAL B C 1
ATOM 1521 O O . VAL B 1 56 ? -4.68 -15.57 8.234 1 98 56 VAL B O 1
ATOM 1524 N N . VAL B 1 57 ? -3.402 -15.18 10.078 1 96 57 VAL B N 1
ATOM 1525 C CA . VAL B 1 57 ? -4.531 -14.656 10.844 1 96 57 VAL B CA 1
ATOM 1526 C C . VAL B 1 57 ? -4.793 -13.203 10.461 1 96 57 VAL B C 1
ATOM 1528 O O . VAL B 1 57 ? -3.861 -12.406 10.352 1 96 57 VAL B O 1
ATOM 1531 N N . ARG B 1 58 ? -6.074 -12.898 10.133 1 93.81 58 ARG B N 1
ATOM 1532 C CA . ARG B 1 58 ? -6.453 -11.516 9.883 1 93.81 58 ARG B CA 1
ATOM 1533 C C . ARG B 1 58 ? -6.336 -10.672 11.148 1 93.81 58 ARG B C 1
ATOM 1535 O O . ARG B 1 58 ? -7.047 -10.914 12.125 1 93.81 58 ARG B O 1
ATOM 1542 N N . SER B 1 59 ? -5.367 -9.758 11.109 1 92.19 59 SER B N 1
ATOM 1543 C CA . SER B 1 59 ? -5.07 -8.984 12.312 1 92.19 59 SER B CA 1
ATOM 1544 C C . SER B 1 59 ? -4.285 -7.719 11.977 1 92.19 59 SER B C 1
ATOM 1546 O O . SER B 1 59 ? -3.555 -7.684 10.984 1 92.19 59 SER B O 1
ATOM 1548 N N . LYS B 1 60 ? -4.359 -6.711 12.828 1 88.5 60 LYS B N 1
ATOM 1549 C CA . LYS B 1 60 ? -3.59 -5.48 12.688 1 88.5 60 LYS B CA 1
ATOM 1550 C C . LYS B 1 60 ? -2.109 -5.723 12.961 1 88.5 60 LYS B C 1
ATOM 1552 O O . LYS B 1 60 ? -1.265 -4.891 12.625 1 88.5 60 LYS B O 1
ATOM 1557 N N . GLU B 1 61 ? -1.826 -6.848 13.609 1 93.06 61 GLU B N 1
ATOM 1558 C CA . GLU B 1 61 ? -0.443 -7.137 13.977 1 93.06 61 GLU B CA 1
ATOM 1559 C C . GLU B 1 61 ? 0.245 -7.988 12.914 1 93.06 61 GLU B C 1
ATOM 1561 O O . GLU B 1 61 ? 1.393 -8.406 13.094 1 93.06 61 GLU B O 1
ATOM 1566 N N . LYS B 1 62 ? -0.521 -8.32 11.953 1 95.12 62 LYS B N 1
ATOM 1567 C CA . LYS B 1 62 ? 0.013 -9.078 10.828 1 95.12 62 LYS B CA 1
ATOM 1568 C C . LYS B 1 62 ? -0.019 -8.258 9.539 1 95.12 62 LYS B C 1
ATOM 1570 O O . LYS B 1 62 ? -1.092 -7.867 9.07 1 95.12 62 LYS B O 1
ATOM 1575 N N . GLY B 1 63 ? 1.159 -8.031 9.039 1 95.06 63 GLY B N 1
ATOM 1576 C CA . GLY B 1 63 ? 1.275 -7.348 7.762 1 95.06 63 GLY B CA 1
ATOM 1577 C C . GLY B 1 63 ? 1.403 -8.305 6.59 1 95.06 63 GLY B C 1
ATOM 1578 O O . GLY B 1 63 ? 1.653 -9.492 6.777 1 95.06 63 GLY B O 1
ATOM 1579 N N . LEU B 1 64 ? 1.188 -7.77 5.43 1 96.69 64 LEU B N 1
ATOM 1580 C CA . LEU B 1 64 ? 1.391 -8.445 4.152 1 96.69 64 LEU B CA 1
ATOM 1581 C C . LEU B 1 64 ? 2.236 -7.598 3.213 1 96.69 64 LEU B C 1
ATOM 1583 O O . LEU B 1 64 ? 2.088 -6.371 3.172 1 96.69 64 LEU B O 1
ATOM 1587 N N . ILE B 1 65 ? 3.107 -8.266 2.523 1 97.5 65 ILE B N 1
ATOM 1588 C CA . ILE B 1 65 ? 3.684 -7.672 1.321 1 97.5 65 ILE B CA 1
ATOM 1589 C C . ILE B 1 65 ? 3.029 -8.281 0.082 1 97.5 65 ILE B C 1
ATOM 1591 O O . ILE B 1 65 ? 2.838 -9.492 0.007 1 97.5 65 ILE B O 1
ATOM 1595 N N . ASN B 1 66 ? 2.598 -7.391 -0.799 1 95.62 66 ASN B N 1
ATOM 1596 C CA . ASN B 1 66 ? 2.072 -7.773 -2.105 1 95.62 66 ASN B CA 1
ATOM 1597 C C . ASN B 1 66 ? 3.061 -7.453 -3.225 1 95.62 66 ASN B C 1
ATOM 1599 O O . ASN B 1 66 ? 3.586 -6.34 -3.293 1 95.62 66 ASN B O 1
ATOM 1603 N N . VAL B 1 67 ? 3.297 -8.453 -4.07 1 97 67 VAL B N 1
ATOM 1604 C CA . VAL B 1 67 ? 4.152 -8.273 -5.238 1 97 67 VAL B CA 1
ATOM 1605 C C . VAL B 1 67 ? 3.4 -8.695 -6.5 1 97 67 VAL B C 1
ATOM 1607 O O . VAL B 1 67 ? 2.777 -9.758 -6.535 1 97 67 VAL B O 1
ATOM 1610 N N . THR B 1 68 ? 3.363 -7.863 -7.465 1 95.88 68 THR B N 1
ATOM 1611 C CA . THR B 1 68 ? 2.799 -8.148 -8.781 1 95.88 68 THR B CA 1
ATOM 1612 C C . THR B 1 68 ? 3.818 -7.863 -9.883 1 95.88 68 THR B C 1
ATOM 1614 O O . THR B 1 68 ? 4.543 -6.867 -9.82 1 95.88 68 THR B O 1
ATOM 1617 N N . VAL B 1 69 ? 3.846 -8.727 -10.883 1 96.44 69 VAL B N 1
ATOM 1618 C CA . VAL B 1 69 ? 4.789 -8.609 -11.984 1 96.44 69 VAL B CA 1
ATOM 1619 C C . VAL B 1 69 ? 4.031 -8.359 -13.289 1 96.44 69 VAL B C 1
ATOM 1621 O O . VAL B 1 69 ? 3.133 -9.125 -13.648 1 96.44 69 VAL B O 1
ATOM 1624 N N . ILE B 1 70 ? 4.426 -7.301 -13.953 1 94.38 70 ILE B N 1
ATOM 1625 C CA . ILE B 1 70 ? 3.715 -6.871 -15.148 1 94.38 70 ILE B CA 1
ATOM 1626 C C . ILE B 1 70 ? 4.688 -6.77 -16.328 1 94.38 70 ILE B C 1
ATOM 1628 O O . ILE B 1 70 ? 5.793 -6.246 -16.172 1 94.38 70 ILE B O 1
ATOM 1632 N N . LYS B 1 71 ? 4.34 -7.266 -17.453 1 94.44 71 LYS B N 1
ATOM 1633 C CA . LYS B 1 71 ? 4.996 -7.043 -18.734 1 94.44 71 LYS B CA 1
ATOM 1634 C C . LYS B 1 71 ? 4.113 -6.223 -19.672 1 94.44 71 LYS B C 1
ATOM 1636 O O . LYS B 1 71 ? 3.107 -6.719 -20.172 1 94.44 71 LYS B O 1
ATOM 1641 N N . GLY B 1 72 ? 4.57 -4.992 -19.859 1 90.31 72 GLY B N 1
ATOM 1642 C CA . GLY B 1 72 ? 3.641 -4.074 -20.5 1 90.31 72 GLY B CA 1
ATOM 1643 C C . GLY B 1 72 ? 2.43 -3.758 -19.641 1 90.31 72 GLY B C 1
ATOM 1644 O O . GLY B 1 72 ? 2.561 -3.146 -18.578 1 90.31 72 GLY B O 1
ATOM 1645 N N . VAL B 1 73 ? 1.27 -4.262 -20.078 1 85.88 73 VAL B N 1
ATOM 1646 C CA . VAL B 1 73 ? 0.048 -4.023 -19.328 1 85.88 73 VAL B CA 1
ATOM 1647 C C . VAL B 1 73 ? -0.518 -5.352 -18.828 1 85.88 73 VAL B C 1
ATOM 1649 O O . VAL B 1 73 ? -1.653 -5.41 -18.344 1 85.88 73 VAL B O 1
ATOM 1652 N N . THR B 1 74 ? 0.254 -6.449 -18.953 1 89.81 74 THR B N 1
ATOM 1653 C CA . THR B 1 74 ? -0.237 -7.797 -18.688 1 89.81 74 THR B CA 1
ATOM 1654 C C . THR B 1 74 ? 0.47 -8.391 -17.469 1 89.81 74 THR B C 1
ATOM 1656 O O . THR B 1 74 ? 1.701 -8.438 -17.422 1 89.81 74 THR B O 1
ATOM 1659 N N . PRO B 1 75 ? -0.344 -8.82 -16.516 1 91.75 75 PRO B N 1
ATOM 1660 C CA . PRO B 1 75 ? 0.3 -9.578 -15.438 1 91.75 75 PRO B CA 1
ATOM 1661 C C . PRO B 1 75 ? 0.95 -10.867 -15.93 1 91.75 75 PRO B C 1
ATOM 1663 O O . PRO B 1 75 ? 0.403 -11.547 -16.812 1 91.75 75 PRO B O 1
ATOM 1666 N N . VAL B 1 76 ? 2.146 -11.188 -15.383 1 93.81 76 VAL B N 1
ATOM 1667 C CA . VAL B 1 76 ? 2.814 -12.43 -15.773 1 93.81 76 VAL B CA 1
ATOM 1668 C C . VAL B 1 76 ? 3.172 -13.234 -14.531 1 93.81 76 VAL B C 1
ATOM 1670 O O . VAL B 1 76 ? 3.422 -12.672 -13.461 1 93.81 76 VAL B O 1
ATOM 1673 N N . ALA B 1 77 ? 3.16 -14.547 -14.695 1 95.69 77 ALA B N 1
ATOM 1674 C CA . ALA B 1 77 ? 3.559 -15.43 -13.609 1 95.69 77 ALA B CA 1
ATOM 1675 C C . ALA B 1 77 ? 5.051 -15.297 -13.305 1 95.69 77 ALA B C 1
ATOM 1677 O O . ALA B 1 77 ? 5.859 -15.117 -14.219 1 95.69 77 ALA B O 1
ATOM 1678 N N . ALA B 1 78 ? 5.383 -15.414 -12.062 1 98 78 ALA B N 1
ATOM 1679 C CA . ALA B 1 78 ? 6.766 -15.336 -11.594 1 98 78 ALA B CA 1
ATOM 1680 C C . ALA B 1 78 ? 6.969 -16.203 -10.352 1 98 78 ALA B C 1
ATOM 1682 O O . ALA B 1 78 ? 6 -16.609 -9.711 1 98 78 ALA B O 1
ATOM 1683 N N . GLN B 1 79 ? 8.227 -16.531 -10.172 1 98.69 79 GLN B N 1
ATOM 1684 C CA . GLN B 1 79 ? 8.633 -17.016 -8.852 1 98.69 79 GLN B CA 1
ATOM 1685 C C . GLN B 1 79 ? 9.141 -15.875 -7.98 1 98.69 79 GLN B C 1
ATOM 1687 O O . GLN B 1 79 ? 10.086 -15.172 -8.352 1 98.69 79 GLN B O 1
ATOM 1692 N N . VAL B 1 80 ? 8.484 -15.711 -6.836 1 98.88 80 VAL B N 1
ATOM 1693 C CA . VAL B 1 80 ? 8.844 -14.609 -5.949 1 98.88 80 VAL B CA 1
ATOM 1694 C C . VAL B 1 80 ? 9.359 -15.156 -4.621 1 98.88 80 VAL B C 1
ATOM 1696 O O . VAL B 1 80 ? 8.734 -16.031 -4.016 1 98.88 80 VAL B O 1
ATOM 1699 N N . THR B 1 81 ? 10.531 -14.68 -4.203 1 98.94 81 THR B N 1
ATOM 1700 C CA . THR B 1 81 ? 11.125 -15 -2.91 1 98.94 81 THR B CA 1
ATOM 1701 C C . THR B 1 81 ? 11.617 -13.742 -2.213 1 98.94 81 THR B C 1
ATOM 1703 O O . THR B 1 81 ? 11.75 -12.688 -2.838 1 98.94 81 THR B O 1
ATOM 1706 N N . GLY B 1 82 ? 11.859 -13.914 -0.896 1 98.81 82 GLY B N 1
ATOM 1707 C CA . GLY B 1 82 ? 12.383 -12.742 -0.217 1 98.81 82 GLY B CA 1
ATOM 1708 C C . GLY B 1 82 ? 12.586 -12.953 1.271 1 98.81 82 GLY B C 1
ATOM 1709 O O . GLY B 1 82 ? 12.305 -14.031 1.795 1 98.81 82 GLY B O 1
ATOM 1710 N N . THR B 1 83 ? 13.148 -11.883 1.863 1 98.88 83 THR B N 1
ATOM 1711 C CA . THR B 1 83 ? 13.352 -11.82 3.307 1 98.88 83 THR B CA 1
ATOM 1712 C C . THR B 1 83 ? 12.977 -10.438 3.844 1 98.88 83 THR B C 1
ATOM 1714 O O . THR B 1 83 ? 12.883 -9.477 3.08 1 98.88 83 THR B O 1
ATOM 1717 N N . ILE B 1 84 ? 12.727 -10.453 5.109 1 98.69 84 ILE B N 1
ATOM 1718 C CA . ILE B 1 84 ? 12.508 -9.203 5.832 1 98.69 84 ILE B CA 1
ATOM 1719 C C . ILE B 1 84 ? 13.461 -9.133 7.027 1 98.69 84 ILE B C 1
ATOM 1721 O O . ILE B 1 84 ? 13.586 -10.094 7.785 1 98.69 84 ILE B O 1
ATOM 1725 N N . LYS B 1 85 ? 14.109 -8.008 7.129 1 98.38 85 LYS B N 1
ATOM 1726 C CA . LYS B 1 85 ? 15.141 -7.852 8.148 1 98.38 85 LYS B CA 1
ATOM 1727 C C . LYS B 1 85 ? 14.875 -6.625 9.023 1 98.38 85 LYS B C 1
ATOM 1729 O O . LYS B 1 85 ? 14.5 -5.566 8.516 1 98.38 85 LYS B O 1
ATOM 1734 N N . ASP B 1 86 ? 15.062 -6.852 10.328 1 97.12 86 ASP B N 1
ATOM 1735 C CA . ASP B 1 86 ? 14.898 -5.707 11.211 1 97.12 86 ASP B CA 1
ATOM 1736 C C . ASP B 1 86 ? 16.219 -4.965 11.406 1 97.12 86 ASP B C 1
ATOM 1738 O O . ASP B 1 86 ? 17.25 -5.363 10.852 1 97.12 86 ASP B O 1
ATOM 1742 N N . LEU B 1 87 ? 16.156 -3.865 12.141 1 95.25 87 LEU B N 1
ATOM 1743 C CA . LEU B 1 87 ? 17.328 -3.031 12.344 1 95.25 87 LEU B CA 1
ATOM 1744 C C . LEU B 1 87 ? 18.406 -3.781 13.133 1 95.25 87 LEU B C 1
ATOM 1746 O O . LEU B 1 87 ? 19.594 -3.49 13 1 95.25 87 LEU B O 1
ATOM 1750 N N . GLY B 1 88 ? 17.969 -4.699 13.859 1 95.88 88 GLY B N 1
ATOM 1751 C CA . GLY B 1 88 ? 18.906 -5.504 14.633 1 95.88 88 GLY B CA 1
ATOM 1752 C C . GLY B 1 88 ? 19.594 -6.574 13.812 1 95.88 88 GLY B C 1
ATOM 1753 O O . GLY B 1 88 ? 20.516 -7.234 14.297 1 95.88 88 GLY B O 1
ATOM 1754 N N . GLY B 1 89 ? 19.109 -6.777 12.703 1 95.88 89 GLY B N 1
ATOM 1755 C CA . GLY B 1 89 ? 19.75 -7.727 11.812 1 95.88 89 GLY B CA 1
ATOM 1756 C C . GLY B 1 89 ? 19.031 -9.062 11.742 1 95.88 89 GLY B C 1
ATOM 1757 O O . GLY B 1 89 ? 19.422 -9.938 10.961 1 95.88 89 GLY B O 1
ATOM 1758 N N . LYS B 1 90 ? 18.031 -9.164 12.57 1 97.12 90 LYS B N 1
ATOM 1759 C CA . LYS B 1 90 ? 17.266 -10.406 12.5 1 97.12 90 LYS B CA 1
ATOM 1760 C C . LYS B 1 90 ? 16.5 -10.508 11.188 1 97.12 90 LYS B C 1
ATOM 1762 O O . LYS B 1 90 ? 15.742 -9.602 10.828 1 97.12 90 LYS B O 1
ATOM 1767 N N . SER B 1 91 ? 16.719 -11.68 10.531 1 98 91 SER B N 1
ATOM 1768 C CA . SER B 1 91 ? 16.094 -11.906 9.227 1 98 91 SER B CA 1
ATOM 1769 C C . SER B 1 91 ? 15.102 -13.062 9.281 1 98 91 SER B C 1
ATOM 1771 O O . SER B 1 91 ? 15.352 -14.07 9.938 1 98 91 SER B O 1
ATOM 1773 N N . GLU B 1 92 ? 13.984 -12.852 8.602 1 98.38 92 GLU B N 1
ATOM 1774 C CA . GLU B 1 92 ? 12.961 -13.883 8.43 1 98.38 92 GLU B CA 1
ATOM 1775 C C . GLU B 1 92 ? 12.633 -14.109 6.961 1 98.38 92 GLU B C 1
ATOM 1777 O O . GLU B 1 92 ? 12.586 -13.156 6.18 1 98.38 92 GLU B O 1
ATOM 1782 N N . ILE B 1 93 ? 12.453 -15.391 6.656 1 98.75 93 ILE B N 1
ATOM 1783 C CA . ILE B 1 93 ? 12.062 -15.727 5.289 1 98.75 93 ILE B CA 1
ATOM 1784 C C . ILE B 1 93 ? 10.609 -15.32 5.051 1 98.75 93 ILE B C 1
ATOM 1786 O O . ILE B 1 93 ? 9.75 -15.539 5.91 1 98.75 93 ILE B O 1
ATOM 1790 N N . LEU B 1 94 ? 10.336 -14.672 3.898 1 98.88 94 LEU B N 1
ATOM 1791 C CA . LEU B 1 94 ? 8.977 -14.406 3.439 1 98.88 94 LEU B CA 1
ATOM 1792 C C . LEU B 1 94 ? 8.445 -15.562 2.602 1 98.88 94 LEU B C 1
ATOM 1794 O O . LEU B 1 94 ? 9.023 -15.906 1.566 1 98.88 94 LEU B O 1
ATOM 1798 N N . THR B 1 95 ? 7.371 -16.156 3.031 1 98.75 95 THR B N 1
ATOM 1799 C CA . THR B 1 95 ? 6.754 -17.25 2.287 1 98.75 95 THR B CA 1
ATOM 1800 C C . THR B 1 95 ? 5.609 -16.734 1.418 1 98.75 95 THR B C 1
ATOM 1802 O O . THR B 1 95 ? 4.512 -16.469 1.917 1 98.75 95 THR B O 1
ATOM 1805 N N . PHE B 1 96 ? 5.895 -16.75 0.14 1 98.88 96 PHE B N 1
ATOM 1806 C CA . PHE B 1 96 ? 4.926 -16.172 -0.782 1 98.88 96 PHE B CA 1
ATOM 1807 C C . PHE B 1 96 ? 3.926 -17.219 -1.253 1 98.88 96 PHE B C 1
ATOM 1809 O O . PHE B 1 96 ? 4.301 -18.375 -1.52 1 98.88 96 PHE B O 1
ATOM 1816 N N . LYS B 1 97 ? 2.711 -16.766 -1.353 1 98.56 97 LYS B N 1
ATOM 1817 C CA . LYS B 1 97 ? 1.653 -17.531 -2.021 1 98.56 97 LYS B CA 1
ATOM 1818 C C . LYS B 1 97 ? 1.134 -16.766 -3.242 1 98.56 97 LYS B C 1
ATOM 1820 O O . LYS B 1 97 ? 0.952 -15.555 -3.199 1 98.56 97 LYS B O 1
ATOM 1825 N N . GLN B 1 98 ? 0.934 -17.516 -4.316 1 97.38 98 GLN B N 1
ATOM 1826 C CA . GLN B 1 98 ? 0.329 -16.938 -5.516 1 97.38 98 GLN B CA 1
ATOM 1827 C C . GLN B 1 98 ? -1.188 -16.859 -5.379 1 97.38 98 GLN B C 1
ATOM 1829 O O . GLN B 1 98 ? -1.846 -17.859 -5.07 1 97.38 98 GLN B O 1
ATOM 1834 N N . ILE B 1 99 ? -1.699 -15.68 -5.496 1 95.38 99 ILE B N 1
ATOM 1835 C CA . ILE B 1 99 ? -3.137 -15.438 -5.473 1 95.38 99 ILE B CA 1
ATOM 1836 C C . ILE B 1 99 ? -3.613 -15.023 -6.863 1 95.38 99 ILE B C 1
ATOM 1838 O O . ILE B 1 99 ? -3.105 -14.055 -7.438 1 95.38 99 ILE B O 1
ATOM 1842 N N . GLU B 1 100 ? -4.543 -15.789 -7.332 1 89.69 100 GLU B N 1
ATOM 1843 C CA . GLU B 1 100 ? -5.129 -15.453 -8.625 1 89.69 100 GLU B CA 1
ATOM 1844 C C . GLU B 1 100 ? -6.535 -14.883 -8.469 1 89.69 100 GLU B C 1
ATOM 1846 O O . GLU B 1 100 ? -7.375 -15.469 -7.777 1 89.69 100 GLU B O 1
ATOM 1851 N N . GLU B 1 101 ? -6.59 -13.648 -8.883 1 76.69 101 GLU B N 1
ATOM 1852 C CA . GLU B 1 101 ? -7.906 -13.031 -9.008 1 76.69 101 GLU B CA 1
ATOM 1853 C C . GLU B 1 101 ? -8.367 -13 -10.461 1 76.69 101 GLU B C 1
ATOM 1855 O O . GLU B 1 101 ? -7.66 -13.477 -11.352 1 76.69 101 GLU B O 1
ATOM 1860 N N . LYS B 1 102 ? -9.539 -12.703 -10.797 1 69.56 102 LYS B N 1
ATOM 1861 C CA . LYS B 1 102 ? -10.078 -12.766 -12.148 1 69.56 102 LYS B CA 1
ATOM 1862 C C . LYS B 1 102 ? -9.102 -12.172 -13.156 1 69.56 102 LYS B C 1
ATOM 1864 O O . LYS B 1 102 ? -8.883 -12.734 -14.227 1 69.56 102 LYS B O 1
ATOM 1869 N N . SER B 1 103 ? -8.461 -11.086 -12.867 1 67.56 103 SER B N 1
ATOM 1870 C CA . SER B 1 103 ? -7.613 -10.516 -13.906 1 67.56 103 SER B CA 1
ATOM 1871 C C . SER B 1 103 ? -6.254 -10.102 -13.352 1 67.56 103 SER B C 1
ATOM 1873 O O . SER B 1 103 ? -5.609 -9.195 -13.875 1 67.56 103 SER B O 1
ATOM 1875 N N . GLY B 1 104 ? -5.836 -10.812 -12.414 1 84.5 104 GLY B N 1
ATOM 1876 C CA . GLY B 1 104 ? -4.516 -10.445 -11.914 1 84.5 104 GLY B CA 1
ATOM 1877 C C . GLY B 1 104 ? -3.857 -11.547 -11.109 1 84.5 104 GLY B C 1
ATOM 1878 O O . GLY B 1 104 ? -4.512 -12.523 -10.727 1 84.5 104 GLY B O 1
ATOM 1879 N N . ILE B 1 105 ? -2.49 -11.484 -11.102 1 93.62 105 ILE B N 1
ATOM 1880 C CA . ILE B 1 105 ? -1.688 -12.383 -10.273 1 93.62 105 ILE B CA 1
ATOM 1881 C C . ILE B 1 105 ? -0.92 -11.57 -9.234 1 93.62 105 ILE B C 1
ATOM 1883 O O . ILE B 1 105 ? -0.266 -10.578 -9.562 1 93.62 105 ILE B O 1
ATOM 1887 N N . SER B 1 106 ? -1.106 -11.984 -8.031 1 94.69 106 SER B N 1
ATOM 1888 C CA . SER B 1 106 ? -0.346 -11.367 -6.945 1 94.69 106 SER B CA 1
ATOM 1889 C C . SER B 1 106 ? 0.36 -12.422 -6.098 1 94.69 106 SER B C 1
ATOM 1891 O O . SER B 1 106 ? -0.079 -13.578 -6.035 1 94.69 106 SER B O 1
ATOM 1893 N N . TYR B 1 107 ? 1.443 -12.078 -5.57 1 97.75 107 TYR B N 1
ATOM 1894 C CA . TYR B 1 107 ? 2.158 -12.898 -4.594 1 97.75 107 TYR B CA 1
ATOM 1895 C C . TYR B 1 107 ? 2.152 -12.234 -3.221 1 97.75 107 TYR B C 1
ATOM 1897 O O . TYR B 1 107 ? 2.682 -11.133 -3.053 1 97.75 107 TYR B O 1
ATOM 1905 N N . LEU B 1 108 ? 1.575 -12.93 -2.268 1 98.31 108 LEU B N 1
ATOM 1906 C CA . LEU B 1 108 ? 1.424 -12.391 -0.919 1 98.31 108 LEU B CA 1
ATOM 1907 C C . LEU B 1 108 ? 2.283 -13.164 0.074 1 98.31 108 LEU B C 1
ATOM 1909 O O . LEU B 1 108 ? 2.369 -14.391 0.003 1 98.31 108 LEU B O 1
ATOM 1913 N N . ALA B 1 109 ? 2.951 -12.461 0.974 1 98.81 109 ALA B N 1
ATOM 1914 C CA . ALA B 1 109 ? 3.658 -13.07 2.096 1 98.81 109 ALA B CA 1
ATOM 1915 C C . ALA B 1 109 ? 3.383 -12.32 3.395 1 98.81 109 ALA B C 1
ATOM 1917 O O . ALA B 1 109 ? 3.438 -11.086 3.428 1 98.81 109 ALA B O 1
ATOM 1918 N N . PRO B 1 110 ? 3.078 -13.047 4.434 1 98.5 110 PRO B N 1
ATOM 1919 C CA . PRO B 1 110 ? 2.812 -12.398 5.719 1 98.5 110 PRO B CA 1
ATOM 1920 C C . PRO B 1 110 ? 4.086 -12.133 6.52 1 98.5 110 PRO B C 1
ATOM 1922 O O . PRO B 1 110 ? 5.125 -12.742 6.258 1 98.5 110 PRO B O 1
ATOM 1925 N N . TYR B 1 111 ? 3.965 -11.203 7.426 1 98.06 111 TYR B N 1
ATOM 1926 C CA . TYR B 1 111 ? 4.969 -10.922 8.445 1 98.06 111 TYR B CA 1
ATOM 1927 C C . TYR B 1 111 ? 4.328 -10.328 9.695 1 98.06 111 TYR B C 1
ATOM 1929 O O . TYR B 1 111 ? 3.203 -9.828 9.641 1 98.06 111 TYR B O 1
ATOM 1937 N N . SER B 1 112 ? 5.062 -10.367 10.789 1 96.44 112 SER B N 1
ATOM 1938 C CA . SER B 1 112 ? 4.551 -9.828 12.047 1 96.44 112 SER B CA 1
ATOM 1939 C C . SER B 1 112 ? 5.039 -8.398 12.273 1 96.44 112 SER B C 1
ATOM 1941 O O . SER B 1 112 ? 6.191 -8.078 11.984 1 96.44 112 SER B O 1
ATOM 1943 N N . VAL B 1 113 ? 4.141 -7.629 12.703 1 93.38 113 VAL B N 1
ATOM 1944 C CA . VAL B 1 113 ? 4.469 -6.27 13.117 1 93.38 113 VAL B CA 1
ATOM 1945 C C . VAL B 1 113 ? 3.791 -5.957 14.445 1 93.38 113 VAL B C 1
ATOM 1947 O O . VAL B 1 113 ? 2.641 -5.516 14.477 1 93.38 113 VAL B O 1
ATOM 1950 N N . THR B 1 114 ? 4.535 -5.996 15.547 1 91.44 114 THR B N 1
ATOM 1951 C CA . THR B 1 114 ? 3.93 -5.84 16.875 1 91.44 114 THR B CA 1
ATOM 1952 C C . THR B 1 114 ? 4.215 -4.453 17.438 1 91.44 114 THR B C 1
ATOM 1954 O O . THR B 1 114 ? 3.607 -4.043 18.422 1 91.44 114 THR B O 1
ATOM 1957 N N . GLN B 1 115 ? 5.094 -3.785 16.812 1 90.81 115 GLN B N 1
ATOM 1958 C CA . GLN B 1 115 ? 5.406 -2.402 17.141 1 90.81 115 GLN B CA 1
ATOM 1959 C C . GLN B 1 115 ? 5.898 -1.63 15.93 1 90.81 115 GLN B C 1
ATOM 1961 O O . GLN B 1 115 ? 6.207 -2.225 14.891 1 90.81 115 GLN B O 1
ATOM 1966 N N . ARG B 1 116 ? 5.895 -0.348 16.141 1 90.88 116 ARG B N 1
ATOM 1967 C CA . ARG B 1 116 ? 6.457 0.492 15.094 1 90.88 116 ARG B CA 1
ATOM 1968 C C . ARG B 1 116 ? 7.93 0.175 14.867 1 90.88 116 ARG B C 1
ATOM 1970 O O . ARG B 1 116 ? 8.719 0.146 15.812 1 90.88 116 ARG B O 1
ATOM 1977 N N . GLU B 1 117 ? 8.32 -0.129 13.68 1 93.44 117 GLU B N 1
ATOM 1978 C CA . GLU B 1 117 ? 9.703 -0.471 13.375 1 93.44 117 GLU B CA 1
ATOM 1979 C C . GLU B 1 117 ? 9.992 -0.321 11.883 1 93.44 117 GLU B C 1
ATOM 1981 O O . GLU B 1 117 ? 9.086 -0.406 11.055 1 93.44 117 GLU B O 1
ATOM 1986 N N . TYR B 1 118 ? 11.266 0.012 11.68 1 93.69 118 TYR B N 1
ATOM 1987 C CA . TYR B 1 118 ? 11.742 -0.039 10.297 1 93.69 118 TYR B CA 1
ATOM 1988 C C . TYR B 1 118 ? 12.266 -1.429 9.953 1 93.69 118 TYR B C 1
ATOM 1990 O O . TYR B 1 118 ? 12.992 -2.039 10.742 1 93.69 118 TYR B O 1
ATOM 1998 N N . LYS B 1 119 ? 11.898 -1.896 8.773 1 96.06 119 LYS B N 1
ATOM 1999 C CA . LYS B 1 119 ? 12.422 -3.158 8.258 1 96.06 119 LYS B CA 1
ATOM 2000 C C . LYS B 1 119 ? 12.836 -3.029 6.797 1 96.06 119 LYS B C 1
ATOM 2002 O O . LYS B 1 119 ? 12.336 -2.16 6.078 1 96.06 119 LYS B O 1
ATOM 2007 N N . THR B 1 120 ? 13.781 -3.863 6.504 1 96.31 120 THR B N 1
ATOM 2008 C CA . THR B 1 120 ? 14.234 -3.939 5.121 1 96.31 120 THR B CA 1
ATOM 2009 C C . THR B 1 120 ? 13.711 -5.207 4.449 1 96.31 120 THR B C 1
ATOM 2011 O O . THR B 1 120 ? 13.938 -6.312 4.941 1 96.31 120 THR B O 1
ATOM 2014 N N . PHE B 1 121 ? 13.047 -5.008 3.322 1 97.62 121 PHE B N 1
ATOM 2015 C CA . PHE B 1 121 ? 12.617 -6.125 2.486 1 97.62 121 PHE B CA 1
ATOM 2016 C C . PHE B 1 121 ? 13.633 -6.391 1.378 1 97.62 121 PHE B C 1
ATOM 2018 O O . PHE B 1 121 ? 14.086 -5.457 0.711 1 97.62 121 PHE B O 1
ATOM 2025 N N . THR B 1 122 ? 13.992 -7.602 1.199 1 98.38 122 THR B N 1
ATOM 2026 C CA . THR B 1 122 ? 14.734 -8.086 0.039 1 98.38 122 THR B CA 1
ATOM 2027 C C . THR B 1 122 ? 13.883 -9.031 -0.793 1 98.38 122 THR B C 1
ATOM 2029 O O . THR B 1 122 ? 13.461 -10.086 -0.309 1 98.38 122 THR B O 1
ATOM 2032 N N . ILE B 1 123 ? 13.648 -8.641 -2.025 1 98.62 123 ILE B N 1
ATOM 2033 C CA . ILE B 1 123 ? 12.742 -9.391 -2.889 1 98.62 123 ILE B CA 1
ATOM 2034 C C . ILE B 1 123 ? 13.477 -9.859 -4.141 1 98.62 123 ILE B C 1
ATOM 2036 O O . ILE B 1 123 ? 14.258 -9.102 -4.723 1 98.62 123 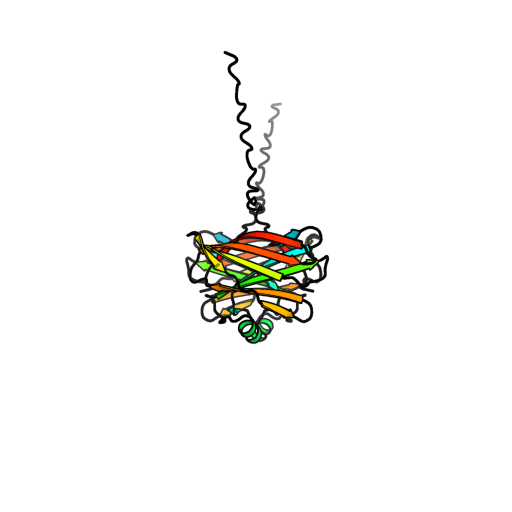ILE B O 1
ATOM 2040 N N . ASN B 1 124 ? 13.219 -11.094 -4.492 1 98.75 124 ASN B N 1
ATOM 2041 C CA . ASN B 1 124 ? 13.711 -11.672 -5.738 1 98.75 124 ASN B CA 1
ATOM 2042 C C . ASN B 1 124 ? 12.562 -12.156 -6.617 1 98.75 124 ASN B C 1
ATOM 2044 O O . ASN B 1 124 ? 11.68 -12.875 -6.152 1 98.75 124 ASN B O 1
ATOM 2048 N N . VAL B 1 125 ? 12.625 -11.734 -7.871 1 98.75 125 VAL B N 1
ATOM 2049 C CA . VAL B 1 125 ? 11.602 -12.109 -8.844 1 98.75 125 VAL B CA 1
ATOM 2050 C C . VAL B 1 125 ? 12.25 -12.82 -10.023 1 98.75 125 VAL B C 1
ATOM 2052 O O . VAL B 1 125 ? 13.18 -12.297 -10.648 1 98.75 125 VAL B O 1
ATOM 2055 N N . GLU B 1 126 ? 11.75 -14 -10.297 1 98.69 126 GLU B N 1
ATOM 2056 C CA . GLU B 1 126 ? 12.211 -14.758 -11.453 1 98.69 126 GLU B CA 1
ATOM 2057 C C . GLU B 1 126 ? 11.078 -14.969 -12.461 1 98.69 126 GLU B C 1
ATOM 2059 O O . GLU B 1 126 ? 10.031 -15.516 -12.109 1 98.69 126 GLU B O 1
ATOM 2064 N N . THR B 1 127 ? 11.312 -14.508 -13.625 1 97.94 127 THR B N 1
ATOM 2065 C CA . THR B 1 127 ? 10.375 -14.711 -14.719 1 97.94 127 THR B CA 1
ATOM 2066 C C . THR B 1 127 ? 11.094 -14.656 -16.062 1 97.94 127 THR B C 1
ATOM 2068 O O . THR B 1 127 ? 12.102 -13.961 -16.203 1 97.94 127 THR B O 1
ATOM 2071 N N . GLY B 1 128 ? 10.688 -15.453 -17.047 1 95.31 128 GLY B N 1
ATOM 2072 C CA . GLY B 1 128 ? 11.305 -15.477 -18.359 1 95.31 128 GLY B CA 1
ATOM 2073 C C . GLY B 1 128 ? 12.758 -15.93 -18.328 1 95.31 128 GLY B C 1
ATOM 2074 O O . GLY B 1 128 ? 13.57 -15.461 -19.141 1 95.31 128 GLY B O 1
ATOM 2075 N N . GLY B 1 129 ? 13.078 -16.594 -17.438 1 96.12 129 GLY B N 1
ATOM 2076 C CA . GLY B 1 129 ? 14.422 -17.141 -17.328 1 96.12 129 GLY B CA 1
ATOM 2077 C C . GLY B 1 129 ? 15.406 -16.156 -16.703 1 96.12 129 GLY B C 1
ATOM 2078 O O . GLY B 1 129 ? 16.609 -16.438 -16.641 1 96.12 129 GLY B O 1
ATOM 2079 N N . LYS B 1 130 ? 14.945 -15.062 -16.281 1 97.44 130 LYS B N 1
ATOM 2080 C CA . LYS B 1 130 ? 15.805 -14.047 -15.68 1 97.44 130 LYS B CA 1
ATOM 2081 C C . LYS B 1 130 ? 15.398 -13.773 -14.234 1 97.44 130 LYS B C 1
ATOM 2083 O O . LYS B 1 130 ? 14.211 -13.789 -13.906 1 97.44 130 LYS B O 1
ATOM 2088 N N . ALA B 1 131 ? 16.391 -13.539 -13.406 1 98.06 131 ALA B N 1
ATOM 2089 C CA . ALA B 1 131 ? 16.172 -13.188 -12.008 1 98.06 131 ALA B CA 1
ATOM 2090 C C . ALA B 1 131 ? 16.562 -11.734 -11.734 1 98.06 131 ALA B C 1
ATOM 2092 O O . ALA B 1 131 ? 17.594 -11.258 -12.227 1 98.06 131 ALA B O 1
ATOM 2093 N N . HIS B 1 132 ? 15.688 -11.109 -11 1 97.81 132 HIS B N 1
ATOM 2094 C CA . HIS B 1 132 ? 15.93 -9.727 -10.602 1 97.81 132 HIS B CA 1
ATOM 2095 C C . HIS B 1 132 ? 15.664 -9.523 -9.117 1 97.81 132 HIS B C 1
ATOM 2097 O O . HIS B 1 132 ? 14.719 -10.094 -8.562 1 97.81 132 HIS B O 1
ATOM 2103 N N . GLY B 1 133 ? 16.5 -8.734 -8.5 1 97.69 133 GLY B N 1
ATOM 2104 C CA . GLY B 1 133 ? 16.344 -8.469 -7.078 1 97.69 133 GLY B CA 1
ATOM 2105 C C . GLY B 1 133 ? 16.328 -6.988 -6.742 1 97.69 133 GLY B C 1
ATOM 2106 O O . GLY B 1 133 ? 16.891 -6.176 -7.484 1 97.69 133 GLY B O 1
ATOM 2107 N N . PHE B 1 134 ? 15.711 -6.707 -5.691 1 97 134 PHE B N 1
ATOM 2108 C CA . PHE B 1 134 ? 15.742 -5.348 -5.164 1 97 134 PHE B CA 1
ATOM 2109 C C . PHE B 1 134 ? 15.484 -5.344 -3.664 1 97 134 PHE B C 1
ATOM 2111 O O . PHE B 1 134 ? 15.047 -6.348 -3.102 1 97 134 PHE B O 1
ATOM 2118 N N . GLN B 1 135 ? 15.781 -4.176 -3.023 1 95.94 135 GLN B N 1
ATOM 2119 C CA . GLN B 1 135 ? 15.539 -3.963 -1.601 1 95.94 135 GLN B CA 1
ATOM 2120 C C . GLN B 1 135 ? 14.844 -2.625 -1.355 1 95.94 135 GLN B C 1
ATOM 2122 O O . GLN B 1 135 ? 15.039 -1.674 -2.117 1 95.94 135 GLN B O 1
ATOM 2127 N N . PHE B 1 136 ? 14.07 -2.648 -0.281 1 93.94 136 PHE B N 1
ATOM 2128 C CA . PHE B 1 136 ? 13.516 -1.38 0.175 1 93.94 136 PHE B CA 1
ATOM 2129 C C . PHE B 1 136 ? 13.281 -1.402 1.68 1 93.94 136 PHE B C 1
ATOM 2131 O O . PHE B 1 136 ? 13.078 -2.469 2.266 1 93.94 136 PHE B O 1
ATOM 2138 N N . ASN B 1 137 ? 13.281 -0.209 2.209 1 92 137 ASN B N 1
ATOM 2139 C CA . ASN B 1 137 ? 12.93 -0.024 3.613 1 92 137 ASN B CA 1
ATOM 2140 C C . ASN B 1 137 ? 11.469 0.389 3.777 1 92 137 ASN B C 1
ATOM 2142 O O . ASN B 1 137 ? 10.922 1.093 2.928 1 92 137 ASN B O 1
ATOM 2146 N N . GLN B 1 138 ? 10.914 -0.098 4.875 1 92.5 138 GLN B N 1
ATOM 2147 C CA . GLN B 1 138 ? 9.539 0.262 5.195 1 92.5 138 GLN B CA 1
ATOM 2148 C C . GLN B 1 138 ? 9.359 0.463 6.699 1 92.5 138 GLN B C 1
ATOM 2150 O O . GLN B 1 138 ? 9.773 -0.382 7.496 1 92.5 138 GLN B O 1
ATOM 2155 N N . GLU B 1 139 ? 8.805 1.606 7.008 1 92.38 139 GLU B N 1
ATOM 2156 C CA . GLU B 1 139 ? 8.305 1.715 8.375 1 92.38 139 GLU B CA 1
ATOM 2157 C C . GLU B 1 139 ? 6.996 0.945 8.555 1 92.38 139 GLU B C 1
ATOM 2159 O O . GLU B 1 139 ? 6.051 1.141 7.789 1 92.38 139 GLU B O 1
ATOM 2164 N N . LEU B 1 140 ? 7.004 0.074 9.547 1 93.44 140 LEU B N 1
ATOM 2165 C CA . LEU B 1 140 ? 5.832 -0.747 9.836 1 93.44 140 LEU B CA 1
ATOM 2166 C C . LEU B 1 140 ? 5.266 -0.418 11.211 1 93.44 140 LEU B C 1
ATOM 2168 O O . LEU B 1 140 ? 6.02 -0.1 12.141 1 93.44 140 LEU B O 1
ATOM 2172 N N . PHE B 1 141 ? 3.986 -0.492 11.289 1 89.31 141 PHE B N 1
ATOM 2173 C CA . PHE B 1 141 ? 3.289 -0.24 12.539 1 89.31 141 PHE B CA 1
ATOM 2174 C C . PHE B 1 141 ? 2.006 -1.06 12.625 1 89.31 141 PHE B C 1
ATOM 2176 O O . PHE B 1 141 ? 1.402 -1.379 11.602 1 89.31 141 PHE B O 1
ATOM 2183 N N . PRO B 1 142 ? 1.758 -1.44 13.898 1 85.38 142 PRO B N 1
ATOM 2184 C CA . PRO B 1 142 ? 0.448 -2.084 14.031 1 85.38 142 PRO B CA 1
ATOM 2185 C C . PRO B 1 142 ? -0.71 -1.104 13.852 1 85.38 142 PRO B C 1
ATOM 2187 O O . PRO B 1 142 ? -0.603 0.062 14.242 1 85.38 142 PRO B O 1
ATOM 2190 N N . ALA B 1 143 ? -1.621 -1.423 12.945 1 64.81 143 ALA B N 1
ATOM 2191 C CA . ALA B 1 143 ? -2.789 -0.55 12.867 1 64.81 143 ALA B CA 1
ATOM 2192 C C . ALA B 1 143 ? -3.588 -0.587 14.164 1 64.81 143 ALA B C 1
ATOM 2194 O O . ALA B 1 143 ? -4.281 -1.567 14.445 1 64.81 143 ALA B O 1
ATOM 2195 N N . ASN B 1 144 ? -2.994 -0.364 15.453 1 52.69 144 ASN B N 1
ATOM 2196 C CA . ASN B 1 144 ? -3.652 -0.497 16.75 1 52.69 144 ASN B CA 1
ATOM 2197 C C . ASN B 1 144 ? -4.852 0.44 16.859 1 52.69 144 ASN B C 1
ATOM 2199 O O . ASN B 1 144 ? -4.832 1.549 16.328 1 52.69 144 ASN B O 1
#